Protein AF-A0A921SX03-F1 (afdb_monomer_lite)

Structure (mmCIF, N/CA/C/O backbone):
data_AF-A0A921SX03-F1
#
_entry.id   AF-A0A921SX03-F1
#
loop_
_atom_site.group_PDB
_atom_site.id
_atom_site.type_symbol
_atom_site.label_atom_id
_atom_site.label_alt_id
_atom_site.label_comp_id
_atom_site.label_asym_id
_atom_site.label_entity_id
_atom_site.label_seq_id
_atom_site.pdbx_PDB_ins_code
_atom_site.Cartn_x
_atom_site.Cartn_y
_atom_site.Cartn_z
_atom_site.occupancy
_atom_site.B_iso_or_equiv
_atom_site.auth_seq_id
_atom_site.auth_comp_id
_atom_site.auth_asym_id
_atom_site.auth_atom_id
_atom_site.pdbx_PDB_model_num
ATOM 1 N N . VAL A 1 1 ? -1.312 0.565 11.080 1.00 96.62 1 VAL A N 1
ATOM 2 C CA . VAL A 1 1 ? 0.075 0.660 10.572 1.00 96.62 1 VAL A CA 1
ATOM 3 C C . VAL A 1 1 ? 0.523 2.113 10.632 1.00 96.62 1 VAL A C 1
ATOM 5 O O . VAL A 1 1 ? 0.045 2.902 9.819 1.00 96.62 1 VAL A O 1
ATOM 8 N N . PRO A 1 2 ? 1.312 2.493 11.651 1.00 95.81 2 PRO A N 1
ATOM 9 C CA . PRO A 1 2 ? 1.743 3.871 11.888 1.00 95.81 2 PRO A CA 1
ATOM 10 C C . PRO A 1 2 ? 2.934 4.270 11.004 1.00 95.81 2 PRO A C 1
ATOM 12 O O . PRO A 1 2 ? 3.358 3.505 10.139 1.00 95.81 2 PRO A O 1
ATOM 15 N N . GLY A 1 3 ? 3.474 5.474 11.219 1.00 91.75 3 GLY A N 1
ATOM 16 C CA . GLY A 1 3 ? 4.684 5.947 10.538 1.00 91.75 3 GLY A CA 1
ATOM 17 C C . GLY A 1 3 ? 4.471 6.319 9.071 1.00 91.75 3 GLY A C 1
ATOM 18 O O . GLY A 1 3 ? 5.425 6.347 8.294 1.00 91.75 3 GLY A O 1
ATOM 19 N N . ARG A 1 4 ? 3.224 6.580 8.660 1.00 93.06 4 ARG A N 1
ATOM 20 C CA . ARG A 1 4 ? 2.924 7.117 7.330 1.00 93.06 4 ARG A CA 1
ATOM 21 C C . ARG A 1 4 ? 2.938 8.635 7.372 1.00 93.06 4 ARG A C 1
ATOM 23 O O . ARG A 1 4 ? 2.558 9.233 8.371 1.00 93.06 4 ARG A O 1
ATOM 30 N N . ASN A 1 5 ? 3.335 9.252 6.267 1.00 92.94 5 ASN A N 1
ATOM 31 C CA . ASN A 1 5 ? 3.171 10.683 6.060 1.00 92.94 5 ASN A CA 1
ATOM 32 C C . ASN A 1 5 ? 2.327 10.888 4.802 1.00 92.94 5 ASN A C 1
ATOM 34 O O . ASN A 1 5 ? 2.758 10.528 3.707 1.00 92.94 5 ASN A O 1
ATOM 38 N N . ILE A 1 6 ? 1.111 11.405 4.972 1.00 92.06 6 ILE A N 1
ATOM 39 C CA . ILE A 1 6 ? 0.153 11.627 3.886 1.00 92.06 6 ILE A CA 1
ATOM 40 C C . ILE A 1 6 ? -0.185 13.113 3.881 1.00 92.06 6 ILE A C 1
ATOM 42 O O . ILE A 1 6 ? -0.768 13.626 4.831 1.00 92.06 6 ILE A O 1
ATOM 46 N N . GLY A 1 7 ? 0.227 13.827 2.831 1.00 88.75 7 GLY A N 1
ATOM 47 C CA . GLY A 1 7 ? -0.036 15.265 2.712 1.00 88.75 7 GLY A CA 1
ATOM 48 C C . GLY A 1 7 ? 0.592 16.125 3.819 1.00 88.75 7 GLY A C 1
ATOM 49 O O . GLY A 1 7 ? 0.075 17.199 4.108 1.00 88.75 7 GLY A O 1
ATOM 50 N N . GLY A 1 8 ? 1.683 15.672 4.451 1.00 91.50 8 GLY A N 1
ATOM 51 C CA . GLY A 1 8 ? 2.319 16.359 5.581 1.00 91.50 8 GLY A CA 1
ATOM 52 C C . GLY A 1 8 ? 1.769 15.960 6.954 1.00 91.50 8 GLY A C 1
ATOM 53 O O . GLY A 1 8 ? 2.317 16.393 7.965 1.00 91.50 8 GLY A O 1
ATOM 54 N N . THR A 1 9 ? 0.731 15.125 7.003 1.00 94.56 9 THR A N 1
ATOM 55 C CA . THR A 1 9 ? 0.129 14.619 8.239 1.00 94.56 9 THR A CA 1
ATOM 56 C C . THR A 1 9 ? 0.725 13.264 8.601 1.00 94.56 9 THR A C 1
ATOM 58 O O . THR A 1 9 ? 0.781 12.359 7.762 1.00 94.56 9 THR A O 1
ATOM 61 N N . GLU A 1 10 ? 1.152 13.104 9.856 1.00 96.25 10 GLU A N 1
ATOM 62 C CA . GLU A 1 10 ? 1.492 11.788 10.391 1.00 96.25 10 GLU A CA 1
ATOM 63 C C . GLU A 1 10 ? 0.217 10.950 10.494 1.00 96.25 10 GLU A C 1
ATOM 65 O O . GLU A 1 10 ? -0.752 11.331 11.150 1.00 96.25 10 GLU A O 1
ATOM 70 N N . ALA A 1 11 ? 0.208 9.820 9.802 1.00 96.50 11 ALA A N 1
ATOM 71 C CA . ALA A 1 11 ? -0.979 9.028 9.559 1.00 96.50 11 ALA A CA 1
ATOM 72 C C . ALA A 1 11 ? -0.778 7.577 9.992 1.00 96.50 11 ALA A C 1
ATOM 74 O O . ALA A 1 11 ? 0.320 7.009 9.931 1.00 96.50 11 ALA A O 1
ATOM 75 N N . VAL A 1 12 ? -1.887 6.955 10.372 1.00 97.75 12 VAL A N 1
ATOM 76 C CA . VAL A 1 12 ? -1.970 5.526 10.651 1.00 97.75 12 VAL A CA 1
ATOM 77 C C . VAL A 1 12 ? -2.956 4.916 9.668 1.00 97.75 12 VAL A C 1
ATOM 79 O O . VAL A 1 12 ? -4.126 5.292 9.616 1.00 97.75 12 VAL A O 1
ATOM 82 N N . LEU A 1 13 ? -2.484 3.947 8.887 1.00 97.50 13 LEU A N 1
ATOM 83 C CA . LEU A 1 13 ? -3.347 3.150 8.019 1.00 97.50 13 LEU A CA 1
ATOM 84 C C . LEU A 1 13 ? -4.121 2.132 8.851 1.00 97.50 13 LEU A C 1
ATOM 86 O O . LEU A 1 13 ? -3.532 1.411 9.668 1.00 97.50 13 LEU A O 1
ATOM 90 N N . ILE A 1 14 ? -5.417 2.027 8.582 1.00 97.69 14 ILE A N 1
ATOM 91 C CA . ILE A 1 14 ? -6.300 1.027 9.173 1.00 97.69 14 ILE A CA 1
ATOM 92 C C . ILE A 1 14 ? -6.423 -0.144 8.205 1.00 97.69 14 ILE A C 1
ATOM 94 O O . ILE A 1 14 ? -6.863 0.018 7.066 1.00 97.69 14 ILE A O 1
ATOM 98 N N . VAL A 1 15 ? -6.021 -1.328 8.664 1.00 97.44 15 VAL A N 1
ATOM 99 C CA . VAL A 1 15 ? -6.008 -2.554 7.861 1.00 97.44 15 VAL A CA 1
ATOM 100 C C . VAL A 1 15 ? -6.845 -3.614 8.557 1.00 97.44 15 VAL A C 1
ATOM 102 O O . VAL A 1 15 ? -6.708 -3.824 9.760 1.00 97.44 15 VAL A O 1
ATOM 105 N N . THR A 1 16 ? -7.706 -4.286 7.803 1.00 96.94 16 THR A N 1
ATOM 106 C CA . THR A 1 16 ? -8.592 -5.341 8.307 1.00 96.94 16 THR A CA 1
ATOM 107 C C . THR A 1 16 ? -8.538 -6.563 7.403 1.00 96.94 16 THR A C 1
ATOM 109 O O . THR A 1 16 ? -8.345 -6.427 6.197 1.00 96.94 16 THR A O 1
ATOM 112 N N . ALA A 1 17 ? -8.746 -7.753 7.962 1.00 96.75 17 ALA A N 1
ATOM 113 C CA . ALA A 1 17 ? -8.917 -8.968 7.172 1.00 96.75 17 ALA A CA 1
ATOM 114 C C . ALA A 1 17 ? -10.365 -9.080 6.673 1.00 96.75 17 ALA A C 1
ATOM 116 O O . ALA A 1 17 ? -11.290 -9.148 7.481 1.00 96.75 17 ALA A O 1
ATOM 117 N N . MET A 1 18 ? -10.553 -9.146 5.358 1.00 96.81 18 MET A N 1
ATOM 118 C CA . MET A 1 18 ? -11.808 -9.559 4.732 1.00 96.81 18 MET A CA 1
ATOM 119 C C . MET A 1 18 ? -11.744 -11.058 4.433 1.00 96.81 18 MET A C 1
ATOM 121 O O . MET A 1 18 ? -10.729 -11.548 3.941 1.00 96.81 18 MET A O 1
ATOM 125 N N . MET A 1 19 ? -12.812 -11.797 4.729 1.00 97.06 19 MET A N 1
ATOM 126 C CA . MET A 1 19 ? -12.941 -13.185 4.285 1.00 97.06 19 MET A CA 1
ATOM 127 C C . MET A 1 19 ? -13.550 -13.196 2.886 1.00 97.06 19 MET A C 1
ATOM 129 O O . MET A 1 19 ? -14.606 -12.607 2.675 1.00 97.06 19 MET A O 1
ATOM 133 N N . VAL A 1 20 ? -12.885 -13.866 1.953 1.00 96.00 20 VAL A N 1
ATOM 134 C CA . VAL A 1 20 ? -13.365 -14.074 0.587 1.00 96.00 20 VAL A CA 1
ATOM 135 C C . VAL A 1 20 ? -13.607 -15.564 0.404 1.00 96.00 20 VAL A C 1
ATOM 137 O O . VAL A 1 20 ? -12.727 -16.375 0.696 1.00 96.00 20 VAL A O 1
ATOM 140 N N . GLU A 1 21 ? -14.801 -15.926 -0.049 1.00 95.00 21 GLU A N 1
ATOM 141 C CA . GLU A 1 21 ? -15.119 -17.297 -0.439 1.00 95.00 21 GLU A CA 1
ATOM 142 C C . GLU A 1 21 ? -14.772 -17.491 -1.918 1.00 95.00 21 GLU A C 1
ATOM 144 O O . GLU A 1 21 ? -15.183 -16.705 -2.771 1.00 95.00 21 GLU A O 1
ATOM 149 N N . THR A 1 22 ? -13.960 -18.502 -2.220 1.00 92.31 22 THR A N 1
ATOM 150 C CA . THR A 1 22 ? -13.614 -18.865 -3.599 1.00 92.31 22 THR A CA 1
ATOM 151 C C . THR A 1 22 ? -14.675 -19.778 -4.214 1.00 92.31 22 THR A C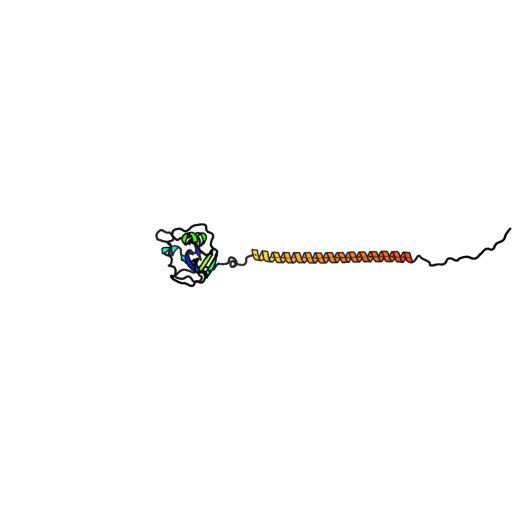 1
ATOM 153 O O . THR A 1 22 ? -15.509 -20.337 -3.508 1.00 92.31 22 THR A O 1
ATOM 156 N N . GLU A 1 23 ? -14.613 -19.993 -5.533 1.00 93.25 23 GLU A N 1
ATOM 157 C CA . GLU A 1 23 ? -15.518 -20.913 -6.249 1.00 93.25 23 GLU A CA 1
ATOM 158 C C . GLU A 1 23 ? -15.510 -22.342 -5.670 1.00 93.25 23 GLU A C 1
ATOM 160 O O . GLU A 1 23 ? -16.530 -23.028 -5.686 1.00 93.25 23 GLU A O 1
ATOM 165 N N . ASP A 1 24 ? -14.385 -22.761 -5.084 1.00 93.75 24 ASP A N 1
ATOM 166 C CA . ASP A 1 24 ? -14.216 -24.057 -4.415 1.00 93.75 24 ASP A CA 1
ATOM 167 C C . ASP A 1 24 ? -14.683 -24.050 -2.941 1.00 93.75 24 ASP A C 1
ATOM 169 O O . ASP A 1 24 ? -14.290 -24.919 -2.160 1.00 93.75 24 ASP A O 1
ATOM 173 N N . ALA A 1 25 ? -15.463 -23.046 -2.524 1.00 90.94 25 ALA A N 1
ATOM 174 C CA . ALA A 1 25 ? -15.914 -22.820 -1.146 1.00 90.94 25 ALA A CA 1
ATOM 175 C C . ALA A 1 25 ? -14.770 -22.703 -0.113 1.00 90.94 25 ALA A C 1
ATOM 177 O O . ALA A 1 25 ? -14.951 -22.957 1.082 1.00 90.94 25 ALA A O 1
ATOM 178 N N . THR A 1 26 ? -13.565 -22.320 -0.553 1.00 93.56 26 THR A N 1
ATOM 179 C CA . THR A 1 26 ? -12.439 -22.073 0.353 1.00 93.56 26 THR A CA 1
ATOM 180 C C . THR A 1 26 ? -12.492 -20.639 0.850 1.00 93.56 26 THR A C 1
ATOM 182 O O . THR A 1 26 ? -12.581 -19.699 0.066 1.00 93.56 26 THR A O 1
ATOM 185 N N . GLN A 1 27 ? -12.386 -20.461 2.162 1.00 95.00 27 GLN A N 1
ATOM 186 C CA . GLN A 1 27 ? -12.333 -19.139 2.766 1.00 95.00 27 GLN A CA 1
ATOM 187 C C . GLN A 1 27 ? -10.886 -18.645 2.842 1.00 95.00 27 GLN A C 1
ATOM 189 O O . GLN A 1 27 ? -10.071 -19.212 3.569 1.00 95.00 27 GLN A O 1
ATOM 194 N N . VAL A 1 28 ? -10.573 -17.581 2.105 1.00 97.06 28 VAL A N 1
ATOM 195 C CA . VAL A 1 28 ? -9.241 -16.970 2.030 1.00 97.06 28 VAL A CA 1
ATOM 196 C C . VAL A 1 28 ? -9.289 -15.559 2.599 1.00 97.06 28 VAL A C 1
ATOM 198 O O . VAL A 1 28 ? -10.194 -14.783 2.301 1.00 97.06 28 VAL A O 1
ATOM 201 N N . ARG A 1 29 ? -8.305 -15.202 3.427 1.00 97.50 29 ARG A N 1
ATOM 202 C CA . ARG A 1 29 ? -8.180 -13.841 3.955 1.00 97.50 29 ARG A CA 1
ATOM 203 C C . ARG A 1 29 ? -7.576 -12.911 2.918 1.00 97.50 29 ARG A C 1
ATOM 205 O O . ARG A 1 29 ? -6.492 -13.167 2.396 1.00 97.50 29 ARG A O 1
ATOM 212 N N . LEU A 1 30 ? -8.238 -11.790 2.700 1.00 97.69 30 LEU A N 1
ATOM 213 C CA . LEU A 1 30 ? -7.749 -10.664 1.930 1.00 97.69 30 LEU A CA 1
ATOM 214 C C . LEU A 1 30 ? -7.464 -9.501 2.889 1.00 97.69 30 LEU A C 1
ATOM 216 O O . LEU A 1 30 ? -8.398 -8.964 3.487 1.00 97.69 30 LEU A O 1
ATOM 220 N N . PRO A 1 31 ? -6.197 -9.105 3.084 1.00 98.19 31 PRO A N 1
ATOM 221 C CA . PRO A 1 31 ? -5.881 -7.856 3.760 1.00 98.19 31 PRO A CA 1
ATOM 222 C C . PRO A 1 31 ? -6.462 -6.662 2.991 1.00 98.19 31 PRO A C 1
ATOM 224 O O . PRO A 1 31 ? -6.259 -6.530 1.784 1.00 98.19 31 PRO A O 1
ATOM 227 N N . VAL A 1 32 ? -7.170 -5.782 3.693 1.00 97.62 32 VAL A N 1
ATOM 228 C CA . VAL A 1 32 ? -7.792 -4.582 3.124 1.00 97.62 32 VAL A CA 1
ATOM 229 C C . VAL A 1 32 ? -7.328 -3.3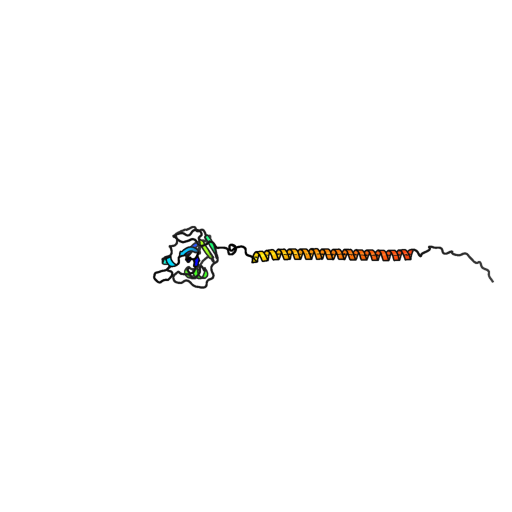61 3.907 1.00 97.62 32 VAL A C 1
ATOM 231 O O . VAL A 1 32 ? -7.654 -3.215 5.085 1.00 97.62 32 VAL A O 1
ATOM 234 N N . ALA A 1 33 ? -6.580 -2.474 3.256 1.00 97.38 33 ALA A N 1
ATOM 235 C CA . ALA A 1 33 ? -6.286 -1.139 3.753 1.00 97.38 33 ALA A CA 1
ATOM 236 C C . ALA A 1 33 ? -7.518 -0.252 3.520 1.00 97.38 33 ALA A C 1
ATOM 238 O O . ALA A 1 33 ? -7.798 0.178 2.401 1.00 97.38 33 ALA A O 1
ATOM 239 N N . ARG A 1 34 ? -8.283 -0.016 4.589 1.00 97.12 34 ARG A N 1
ATOM 240 C CA . ARG A 1 34 ? -9.590 0.653 4.530 1.00 97.12 34 ARG A CA 1
ATOM 241 C C . ARG A 1 34 ? -9.513 2.167 4.376 1.00 97.12 34 ARG A C 1
ATOM 243 O O . ARG A 1 34 ? -10.505 2.776 4.003 1.00 97.12 34 ARG A O 1
ATOM 250 N N . GLY A 1 35 ? -8.383 2.758 4.743 1.00 96.75 35 GLY A N 1
ATOM 251 C CA . GLY A 1 35 ? -8.187 4.199 4.830 1.00 96.75 35 GLY A CA 1
ATOM 252 C C . GLY A 1 35 ? -7.150 4.541 5.890 1.00 96.75 35 GLY A C 1
ATOM 253 O O . GLY A 1 35 ? -6.473 3.655 6.427 1.00 96.75 35 GLY A O 1
ATOM 254 N N . TRP A 1 36 ? -7.033 5.824 6.202 1.00 97.44 36 TRP A N 1
ATOM 255 C CA . TRP A 1 36 ? -6.142 6.317 7.248 1.00 97.44 36 TRP A CA 1
ATOM 256 C C . TRP A 1 36 ? -6.835 7.338 8.151 1.00 97.44 36 TRP A C 1
ATOM 258 O O . TRP A 1 36 ? -7.872 7.898 7.794 1.00 97.44 36 TRP A O 1
ATOM 268 N N . LEU A 1 37 ? -6.244 7.562 9.322 1.00 97.81 37 LEU A N 1
ATOM 269 C CA . LEU A 1 37 ? -6.554 8.673 10.223 1.00 97.81 37 LEU A CA 1
ATOM 270 C C . LEU A 1 37 ? -5.248 9.334 10.686 1.00 97.81 37 LEU A C 1
ATOM 272 O O . LEU A 1 37 ? -4.202 8.665 10.683 1.00 97.81 37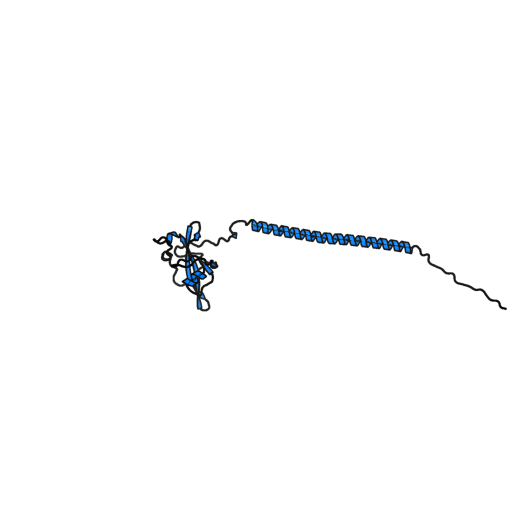 LEU A O 1
ATOM 276 N N . PRO A 1 38 ? -5.277 10.622 11.067 1.00 97.38 38 PRO A N 1
ATOM 277 C CA . PRO A 1 38 ? -4.169 11.258 11.768 1.00 97.38 38 PRO A CA 1
ATOM 278 C C . PRO A 1 38 ? -3.739 10.431 12.985 1.00 97.38 38 PRO A C 1
ATOM 280 O O . PRO A 1 38 ? -4.576 9.904 13.718 1.00 97.38 38 PRO A O 1
ATOM 283 N N . ALA A 1 39 ? -2.431 10.306 13.214 1.00 97.19 39 ALA A N 1
ATOM 284 C CA . ALA A 1 39 ? -1.898 9.496 14.310 1.00 97.19 39 ALA A CA 1
ATOM 285 C C . ALA A 1 39 ? -2.396 9.969 15.683 1.00 97.19 39 ALA A C 1
ATOM 287 O O . ALA A 1 39 ? -2.684 9.147 16.550 1.00 97.19 39 ALA A O 1
ATOM 288 N N . GLU A 1 40 ? -2.578 11.278 15.848 1.00 96.81 40 GLU A N 1
ATOM 289 C CA . GLU A 1 40 ? -3.146 11.908 17.044 1.00 96.81 40 GLU A CA 1
ATOM 290 C C . GLU A 1 40 ? -4.561 11.416 17.390 1.00 96.81 40 GLU A C 1
ATOM 292 O O . GLU A 1 40 ? -4.877 11.295 18.570 1.00 96.81 40 GLU A O 1
ATOM 297 N N . GLU A 1 41 ? -5.386 11.050 16.402 1.00 96.69 41 GLU A N 1
ATOM 298 C CA . GLU A 1 41 ? -6.737 10.511 16.639 1.00 96.69 41 GLU A CA 1
ATOM 299 C C . GLU A 1 41 ? -6.720 9.063 17.147 1.00 96.69 41 GLU A C 1
ATOM 301 O O . GLU A 1 41 ? -7.689 8.590 17.736 1.00 96.69 41 GLU A O 1
ATOM 306 N N . LEU A 1 42 ? -5.613 8.355 16.920 1.00 96.69 42 LEU A N 1
ATOM 307 C CA . LEU A 1 42 ? -5.423 6.955 17.292 1.00 96.69 42 LEU A CA 1
ATOM 308 C C . LEU A 1 42 ? -4.389 6.786 18.403 1.00 96.69 42 LEU A C 1
ATOM 310 O O . LEU A 1 42 ? -4.013 5.660 18.713 1.00 96.69 42 LEU A O 1
ATOM 314 N N . THR A 1 43 ? -3.910 7.879 18.992 1.00 96.50 43 THR A N 1
ATOM 315 C CA . THR A 1 43 ? -2.948 7.838 20.092 1.00 96.50 43 THR A CA 1
ATOM 316 C C . THR A 1 43 ? -3.699 7.843 21.419 1.00 96.50 43 THR A C 1
ATOM 318 O O . THR A 1 43 ? -4.433 8.781 21.731 1.00 96.50 43 THR A O 1
ATOM 321 N N . GLY A 1 44 ? -3.519 6.783 22.204 1.00 93.69 44 GLY A N 1
ATOM 322 C CA . GLY A 1 44 ? -4.090 6.644 23.535 1.00 93.69 44 GLY A CA 1
ATOM 323 C C . GLY A 1 44 ? -3.453 7.586 24.560 1.00 93.69 44 GLY A C 1
ATOM 324 O O . GLY A 1 44 ? -2.472 8.287 24.304 1.00 93.69 44 GLY A O 1
ATOM 325 N N . ALA A 1 45 ? -4.000 7.581 25.777 1.00 91.81 45 ALA A N 1
ATOM 326 C CA . ALA A 1 45 ? -3.503 8.414 26.877 1.00 91.81 45 ALA A CA 1
ATOM 327 C C . ALA A 1 45 ? -2.061 8.076 27.315 1.00 91.81 45 ALA A C 1
ATOM 329 O O . ALA A 1 45 ? -1.419 8.879 27.991 1.00 91.81 45 ALA A O 1
ATOM 330 N N . ASP A 1 46 ? -1.559 6.898 26.948 1.00 92.88 46 ASP A N 1
ATOM 331 C CA . ASP A 1 46 ? -0.191 6.434 27.181 1.00 92.88 46 ASP A CA 1
ATOM 332 C C . ASP A 1 46 ? 0.811 6.922 26.116 1.00 92.88 46 ASP A C 1
ATOM 334 O O . ASP A 1 46 ? 2.008 6.669 26.242 1.00 92.88 46 ASP A O 1
ATOM 338 N N . GLY A 1 47 ? 0.343 7.650 25.096 1.00 93.75 47 GLY A N 1
ATOM 339 C CA . GLY A 1 47 ? 1.171 8.157 24.004 1.00 93.75 47 GLY A CA 1
ATOM 340 C C . GLY A 1 47 ? 1.492 7.109 22.937 1.00 93.75 47 GLY A C 1
ATOM 341 O O . GLY A 1 47 ? 2.335 7.362 22.074 1.00 93.75 47 GLY A O 1
ATOM 342 N N . HIS A 1 48 ? 0.844 5.944 22.977 1.00 94.69 48 HIS A N 1
ATOM 343 C CA . HIS A 1 48 ? 1.001 4.893 21.981 1.00 94.69 48 HIS A CA 1
ATOM 344 C C . HIS A 1 48 ? -0.235 4.775 21.094 1.00 94.69 48 HIS A C 1
ATOM 346 O O . HIS A 1 48 ? -1.329 5.199 21.458 1.00 94.69 48 HIS A O 1
ATOM 352 N N . ILE A 1 49 ? -0.061 4.195 19.905 1.00 97.00 49 ILE A N 1
ATOM 353 C CA . ILE A 1 49 ? -1.193 3.907 19.026 1.00 97.00 49 ILE A CA 1
ATOM 354 C C . ILE A 1 49 ? -2.085 2.861 19.691 1.00 97.00 49 ILE A C 1
ATOM 356 O O . ILE A 1 49 ? -1.625 1.757 19.978 1.00 97.00 49 ILE A O 1
ATOM 360 N N . ASP A 1 50 ? -3.354 3.207 19.877 1.00 96.19 50 ASP A N 1
ATOM 361 C CA . ASP A 1 50 ? -4.406 2.347 20.399 1.00 96.19 50 ASP A CA 1
ATOM 362 C C . ASP A 1 50 ? -5.345 1.933 19.251 1.00 96.19 50 ASP A C 1
ATOM 364 O O . ASP A 1 50 ? -6.176 2.727 18.794 1.00 96.19 50 ASP A O 1
ATOM 368 N N . PRO A 1 51 ? -5.253 0.682 18.760 1.00 93.31 51 PRO A N 1
ATOM 369 C CA . PRO A 1 51 ? -6.115 0.191 17.687 1.00 93.31 51 PRO A CA 1
ATOM 370 C C . PRO A 1 51 ? -7.607 0.204 18.021 1.00 93.31 51 PRO A C 1
ATOM 372 O O . PRO A 1 51 ? -8.418 0.160 17.098 1.00 93.31 51 PRO A O 1
ATOM 375 N N . SER A 1 52 ? -7.991 0.253 19.302 1.00 94.50 52 SER A N 1
ATOM 376 C CA . SER A 1 52 ? -9.402 0.283 19.704 1.00 94.50 52 SER A CA 1
ATOM 377 C C . SER A 1 52 ? -10.096 1.607 19.366 1.00 94.50 52 SER A C 1
ATOM 379 O O . SER A 1 52 ? -11.323 1.644 19.274 1.00 94.50 52 SER A O 1
ATOM 381 N N . LEU A 1 53 ? -9.321 2.667 19.112 1.00 95.56 53 LEU A N 1
ATOM 382 C CA . LEU A 1 53 ? -9.814 3.962 18.640 1.00 95.56 53 LEU A CA 1
ATOM 383 C C . LEU A 1 53 ? -10.149 3.956 17.139 1.00 95.56 53 LEU A C 1
ATOM 385 O O . LEU A 1 53 ? -10.817 4.866 16.649 1.00 95.56 53 LEU A O 1
ATOM 389 N N . ALA A 1 54 ? -9.712 2.937 16.391 1.00 95.25 54 ALA A N 1
ATOM 390 C CA . ALA A 1 54 ? -9.999 2.843 14.967 1.00 95.25 54 ALA A CA 1
ATOM 391 C C . ALA A 1 54 ? -11.483 2.514 14.706 1.00 95.25 54 ALA A C 1
ATOM 393 O O . ALA A 1 54 ? -12.052 1.643 15.372 1.00 95.25 54 ALA A O 1
ATOM 394 N N . PRO A 1 55 ? -12.118 3.127 13.685 1.00 95.12 55 PRO A N 1
ATOM 395 C CA . PRO A 1 55 ? -13.476 2.782 13.287 1.00 95.12 55 PRO A CA 1
ATOM 396 C C . PRO A 1 55 ? -13.630 1.288 12.986 1.00 95.12 55 PRO A C 1
ATOM 398 O O . PRO A 1 55 ? -12.923 0.729 12.137 1.00 95.12 55 PRO A O 1
ATOM 401 N N . ALA A 1 56 ? -14.607 0.651 13.634 1.00 94.00 56 ALA A N 1
ATOM 402 C CA . ALA A 1 56 ? -14.887 -0.767 13.445 1.00 94.00 56 ALA A CA 1
ATOM 403 C C . ALA A 1 56 ? -15.126 -1.110 11.957 1.00 94.00 56 ALA A C 1
ATOM 405 O O . ALA A 1 56 ? -15.658 -0.283 11.201 1.00 94.00 56 ALA A O 1
ATOM 406 N N . PRO A 1 57 ? -14.715 -2.307 11.499 1.00 93.19 57 PRO A N 1
ATOM 407 C CA . PRO A 1 57 ? -15.066 -2.776 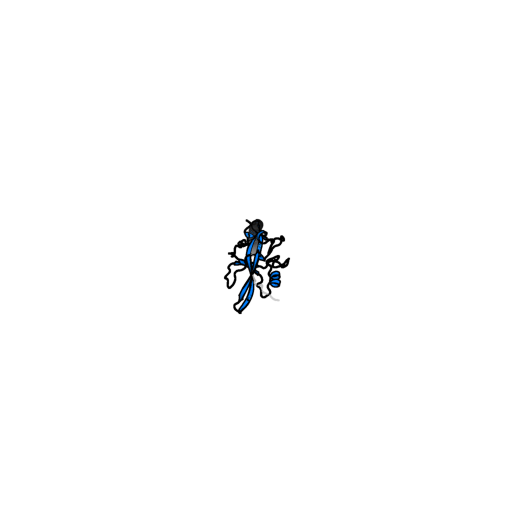10.166 1.00 93.19 57 PRO A CA 1
ATOM 408 C C . PRO A 1 57 ? -16.581 -2.953 10.019 1.00 93.19 57 PRO A C 1
ATOM 410 O O . PRO A 1 57 ? -17.252 -3.310 10.994 1.00 93.19 57 PRO A O 1
ATOM 413 N N . PRO A 1 58 ? -17.125 -2.734 8.807 1.00 91.50 58 PRO A N 1
ATOM 414 C CA . PRO A 1 58 ? -18.468 -3.182 8.470 1.00 91.50 58 PRO A CA 1
ATOM 415 C C . PRO A 1 58 ? -18.655 -4.665 8.811 1.00 91.50 58 PRO A C 1
ATOM 417 O O . PRO A 1 58 ? -17.717 -5.457 8.713 1.00 91.50 58 PRO A O 1
ATOM 420 N N . GLN A 1 59 ? -19.868 -5.032 9.215 1.00 91.31 59 GLN A N 1
ATOM 421 C CA . GLN A 1 59 ? -20.224 -6.416 9.523 1.00 91.31 59 GLN A CA 1
ATOM 422 C C . GLN A 1 59 ? -21.040 -7.023 8.384 1.00 91.31 59 GLN A C 1
ATOM 424 O O . GLN A 1 59 ? -21.799 -6.319 7.721 1.00 91.31 59 GLN A O 1
ATOM 429 N N . GLY A 1 60 ? -20.940 -8.341 8.226 1.00 93.25 60 GLY A N 1
ATOM 430 C CA . GLY A 1 60 ? -21.681 -9.088 7.215 1.00 93.25 60 GLY A CA 1
ATOM 431 C C . GLY A 1 60 ? -21.003 -9.088 5.848 1.00 93.25 60 GLY A C 1
ATOM 432 O O . GLY A 1 60 ? -19.794 -8.884 5.735 1.00 93.25 60 GLY A O 1
ATOM 433 N N . GLU A 1 61 ? -21.798 -9.375 4.823 1.00 93.88 61 GLU A N 1
ATOM 434 C CA . GLU A 1 61 ? -21.350 -9.407 3.436 1.00 93.88 61 GLU A CA 1
ATOM 435 C C . GLU A 1 61 ? -21.230 -7.983 2.893 1.00 93.88 61 GLU A C 1
ATOM 437 O O . GLU A 1 61 ? -22.151 -7.172 3.024 1.00 93.88 61 GLU A O 1
ATOM 442 N N . VAL A 1 62 ? -20.072 -7.675 2.314 1.00 94.19 62 VAL A N 1
ATOM 443 C CA . VAL A 1 62 ? -19.771 -6.362 1.748 1.00 94.19 62 VAL A CA 1
ATOM 444 C C . VAL A 1 62 ? -19.096 -6.515 0.399 1.00 94.19 62 VAL A C 1
ATOM 446 O O . VAL A 1 62 ? -18.237 -7.376 0.211 1.00 94.19 62 VAL A O 1
ATOM 449 N N . GLU A 1 63 ? -19.461 -5.634 -0.521 1.00 94.19 63 GLU A N 1
ATOM 450 C CA . GLU A 1 63 ? -18.753 -5.441 -1.778 1.00 94.19 63 GLU A CA 1
ATOM 451 C C . GLU A 1 63 ? -17.744 -4.306 -1.595 1.00 94.19 63 GLU A C 1
ATOM 453 O O . GLU A 1 63 ? -18.068 -3.258 -1.030 1.00 94.19 63 GLU A O 1
ATOM 458 N N . ILE A 1 64 ? -16.506 -4.522 -2.040 1.00 94.62 64 ILE A N 1
ATOM 459 C CA . ILE A 1 64 ? -15.448 -3.515 -1.979 1.00 94.62 64 ILE A CA 1
ATOM 460 C C . ILE A 1 64 ? -14.899 -3.247 -3.373 1.00 94.62 64 ILE A C 1
ATOM 462 O O . ILE A 1 64 ? -14.738 -4.161 -4.177 1.00 94.62 64 ILE A O 1
ATOM 466 N N . THR A 1 65 ? -14.566 -1.988 -3.634 1.00 95.12 65 THR A N 1
ATOM 467 C CA . THR A 1 65 ? -13.799 -1.577 -4.811 1.00 95.12 65 THR A CA 1
ATOM 468 C C . THR A 1 65 ? -12.517 -0.909 -4.341 1.00 95.12 65 THR A C 1
ATOM 470 O O . THR A 1 65 ? -12.504 -0.132 -3.380 1.00 95.12 65 THR A O 1
ATOM 473 N N . GLY A 1 66 ? -11.412 -1.270 -4.976 1.00 94.62 66 GLY A N 1
ATOM 474 C CA . GLY A 1 66 ? -10.101 -0.833 -4.550 1.00 94.62 66 GLY A CA 1
ATOM 475 C C . GLY A 1 66 ? -9.006 -1.284 -5.496 1.00 94.62 66 GLY A C 1
ATOM 476 O O . GLY A 1 66 ? -9.212 -2.099 -6.397 1.00 94.62 66 GLY A O 1
ATOM 477 N N . ARG A 1 67 ? -7.806 -0.777 -5.246 1.00 94.56 67 ARG A N 1
ATOM 478 C CA . ARG A 1 67 ? -6.603 -1.156 -5.980 1.00 94.56 67 ARG A CA 1
ATOM 479 C C . ARG A 1 67 ? -5.929 -2.335 -5.308 1.00 94.56 67 ARG A C 1
ATOM 481 O O . ARG A 1 67 ? -5.709 -2.313 -4.096 1.00 94.56 67 ARG A O 1
ATOM 488 N N . LEU A 1 68 ? -5.554 -3.329 -6.105 1.00 95.12 68 LEU A N 1
ATOM 489 C CA . LEU A 1 68 ? -4.698 -4.415 -5.650 1.00 95.12 68 LEU A CA 1
ATOM 490 C C . LEU A 1 68 ? -3.249 -3.926 -5.565 1.00 95.12 68 LEU A C 1
ATOM 492 O O . LEU A 1 68 ? -2.666 -3.506 -6.562 1.00 95.12 68 LEU A O 1
ATOM 496 N N . GLU A 1 69 ? -2.678 -4.027 -4.374 1.00 94.81 69 GLU A N 1
ATOM 497 C CA . GLU A 1 69 ? -1.310 -3.647 -4.052 1.00 94.81 69 GLU A CA 1
ATOM 498 C C . GLU A 1 69 ? -0.473 -4.884 -3.715 1.00 94.81 69 GLU A C 1
ATOM 500 O O . GLU A 1 69 ? -0.954 -5.881 -3.158 1.00 94.81 69 GLU A O 1
ATOM 505 N N . ALA A 1 70 ? 0.816 -4.812 -4.042 1.00 95.94 70 ALA A N 1
ATOM 506 C CA . ALA A 1 70 ? 1.774 -5.818 -3.611 1.00 95.94 70 ALA A CA 1
ATOM 507 C C . ALA A 1 70 ? 1.976 -5.745 -2.091 1.00 95.94 70 ALA A C 1
ATOM 509 O O . ALA A 1 70 ? 1.909 -4.671 -1.498 1.00 95.94 70 ALA A O 1
ATOM 510 N N . SER A 1 71 ? 2.277 -6.883 -1.460 1.00 96.81 71 SER A N 1
ATOM 511 C CA . SER A 1 71 ? 2.711 -6.892 -0.061 1.00 96.81 71 SER A CA 1
ATOM 512 C C . SER A 1 71 ? 3.925 -5.989 0.133 1.00 96.81 71 SER A C 1
ATOM 514 O O . SER A 1 71 ? 4.899 -6.088 -0.615 1.00 96.81 71 SER A O 1
ATOM 516 N N . GLU A 1 72 ? 3.909 -5.183 1.192 1.00 95.75 72 GLU A N 1
ATOM 517 C CA . GLU A 1 72 ? 5.107 -4.467 1.623 1.00 95.75 72 GLU A CA 1
ATOM 518 C C . GLU A 1 72 ? 6.176 -5.451 2.124 1.00 95.75 72 GLU A C 1
ATOM 520 O O . GLU A 1 72 ? 5.883 -6.602 2.483 1.00 95.75 72 GLU A O 1
ATOM 525 N N . ALA A 1 73 ? 7.429 -4.991 2.147 1.00 95.56 73 ALA A N 1
ATOM 526 C CA . ALA A 1 73 ? 8.520 -5.732 2.760 1.00 95.56 73 ALA A CA 1
ATOM 527 C C . ALA A 1 73 ? 8.313 -5.791 4.279 1.00 95.56 73 ALA A C 1
ATOM 529 O O . ALA A 1 73 ? 8.061 -4.775 4.919 1.00 95.56 73 ALA A O 1
ATOM 530 N N . ALA A 1 74 ? 8.437 -6.986 4.851 1.00 94.69 74 ALA A N 1
ATOM 531 C CA . ALA A 1 74 ? 8.392 -7.164 6.294 1.00 94.69 74 ALA A CA 1
ATOM 532 C C . ALA A 1 74 ? 9.758 -6.808 6.895 1.00 94.69 74 ALA A C 1
ATOM 534 O O . ALA A 1 74 ? 10.741 -7.512 6.647 1.00 94.69 74 ALA A O 1
ATOM 535 N N . SER A 1 75 ? 9.814 -5.739 7.688 1.00 92.31 75 SER A N 1
ATOM 536 C CA . SER A 1 75 ? 11.013 -5.359 8.451 1.00 92.31 75 SER A CA 1
ATOM 537 C C . SER A 1 75 ? 10.781 -5.318 9.955 1.00 92.31 75 SER A C 1
ATOM 539 O O . SER A 1 75 ? 11.730 -5.514 10.715 1.00 92.31 75 SER A O 1
ATOM 541 N N . GLY A 1 76 ? 9.542 -5.083 10.385 1.00 92.69 76 GLY A N 1
ATOM 542 C CA . GLY A 1 76 ? 9.167 -5.052 11.790 1.00 92.69 76 GLY A CA 1
ATOM 543 C C . GLY A 1 76 ? 8.355 -6.268 12.224 1.00 92.69 76 GLY A C 1
ATOM 544 O O . GLY A 1 76 ? 8.653 -7.413 11.885 1.00 92.69 76 GLY A O 1
ATOM 545 N N . GLY A 1 77 ? 7.327 -6.003 13.025 1.00 94.56 77 GLY A N 1
ATOM 546 C CA . GLY A 1 77 ? 6.456 -7.026 13.587 1.00 94.56 77 GLY A CA 1
ATOM 547 C C . GLY A 1 77 ? 5.035 -6.520 13.788 1.00 94.56 77 GLY A C 1
ATOM 548 O O . GLY A 1 77 ? 4.675 -5.420 13.363 1.00 94.56 77 GLY A O 1
ATOM 549 N N . VAL A 1 78 ? 4.231 -7.340 14.459 1.00 95.94 78 VAL A N 1
ATOM 550 C CA . VAL A 1 78 ? 2.897 -6.973 14.936 1.00 95.94 78 VAL A CA 1
ATOM 551 C C . VAL A 1 78 ? 2.912 -7.047 16.457 1.00 95.94 78 VAL A C 1
ATOM 553 O O . VAL A 1 78 ? 3.348 -8.047 17.022 1.00 95.94 78 VAL A O 1
ATOM 556 N N . SER A 1 79 ? 2.473 -5.983 17.126 1.00 94.44 79 SER A N 1
ATOM 557 C CA . SER A 1 79 ? 2.348 -5.934 18.584 1.00 94.44 79 SER A CA 1
ATOM 558 C C . SER A 1 79 ? 1.027 -5.283 18.958 1.00 94.44 79 SER A C 1
ATOM 560 O O . SER A 1 79 ? 0.746 -4.169 18.520 1.00 94.44 79 SER A O 1
ATOM 562 N N . GLY A 1 80 ? 0.199 -5.982 19.738 1.00 91.50 80 GLY A N 1
ATOM 563 C CA . GLY A 1 80 ? -1.073 -5.447 20.231 1.00 91.50 80 GLY A CA 1
ATOM 564 C C . GLY A 1 80 ? -2.017 -4.952 19.129 1.00 91.50 80 GLY A C 1
ATOM 565 O O . GLY A 1 80 ? -2.687 -3.951 19.328 1.00 91.50 80 GLY A O 1
ATOM 566 N N . GLY A 1 81 ? -2.033 -5.595 17.954 1.00 94.25 81 GLY A N 1
ATOM 567 C CA . GLY A 1 81 ? -2.832 -5.159 16.798 1.00 94.25 81 GLY A CA 1
ATOM 568 C C . GLY A 1 81 ? -2.215 -4.023 15.967 1.00 94.25 81 GLY A C 1
ATOM 569 O O . GLY A 1 81 ? -2.801 -3.600 14.971 1.00 94.25 81 GLY A O 1
ATOM 570 N N . VAL A 1 82 ? -1.019 -3.546 16.323 1.00 96.75 82 VAL A N 1
ATOM 571 C CA . VAL A 1 82 ? -0.257 -2.552 15.559 1.00 96.75 82 VAL A CA 1
ATOM 572 C C . VAL A 1 82 ? 0.839 -3.257 14.761 1.00 96.75 82 VAL A C 1
ATOM 574 O O . VAL A 1 82 ? 1.820 -3.741 15.323 1.00 96.75 82 VAL A O 1
ATOM 577 N N . ALA A 1 83 ? 0.678 -3.310 13.439 1.00 97.19 83 ALA A N 1
ATOM 578 C CA . ALA A 1 83 ? 1.699 -3.804 12.514 1.00 97.19 83 ALA A CA 1
ATOM 579 C C . ALA A 1 83 ? 2.606 -2.667 12.010 1.00 97.19 83 ALA A C 1
ATOM 581 O O . ALA A 1 83 ? 2.118 -1.559 11.765 1.00 97.19 83 ALA A O 1
ATOM 582 N N . SER A 1 84 ? 3.901 -2.951 11.832 1.00 96.00 84 SER A N 1
ATOM 583 C CA . SER A 1 84 ? 4.896 -2.005 11.294 1.00 96.00 84 SER A CA 1
ATOM 584 C C . SER A 1 84 ? 4.688 -1.682 9.810 1.00 96.00 84 SER A C 1
ATOM 586 O O . SER A 1 84 ? 4.851 -0.537 9.399 1.00 96.00 84 SER A O 1
ATOM 588 N N . GLU A 1 85 ? 4.280 -2.673 9.018 1.00 96.50 85 GLU A N 1
ATOM 589 C CA . GLU A 1 85 ? 4.064 -2.568 7.572 1.00 96.50 85 GLU A CA 1
ATOM 590 C C . GLU A 1 85 ? 2.769 -3.287 7.162 1.00 96.50 85 GLU A C 1
ATOM 592 O O . GLU A 1 85 ? 2.287 -4.178 7.870 1.00 96.50 85 GLU A O 1
ATOM 597 N N . VAL A 1 86 ? 2.217 -2.957 5.987 1.00 96.94 86 VAL A N 1
ATOM 598 C CA . VAL A 1 86 ? 1.125 -3.731 5.360 1.00 96.94 86 VAL A CA 1
ATOM 599 C C . VAL A 1 86 ? 1.727 -4.942 4.635 1.00 96.94 86 VAL A C 1
ATOM 601 O O . VAL A 1 86 ? 1.644 -5.101 3.417 1.00 96.94 86 VAL A O 1
ATOM 604 N N . ALA A 1 87 ? 2.413 -5.785 5.403 1.00 97.44 87 ALA A N 1
ATOM 605 C CA . ALA A 1 87 ? 3.160 -6.925 4.899 1.00 97.44 87 ALA A CA 1
ATOM 606 C C . ALA A 1 87 ? 2.406 -8.224 5.197 1.00 97.44 87 ALA A C 1
ATOM 608 O O . ALA A 1 87 ? 2.224 -8.608 6.353 1.00 97.44 87 ALA A O 1
ATOM 609 N N . THR A 1 88 ? 1.999 -8.947 4.155 1.00 97.25 88 THR A N 1
ATOM 610 C CA . THR A 1 88 ? 1.282 -10.224 4.299 1.00 97.25 88 THR A CA 1
ATOM 611 C C . THR A 1 88 ? 2.034 -11.276 5.130 1.00 97.25 88 THR A C 1
ATOM 613 O O . THR A 1 88 ? 1.369 -11.954 5.914 1.00 97.25 88 THR A O 1
ATOM 616 N N . PRO A 1 89 ? 3.387 -11.372 5.117 1.00 96.38 89 PRO A N 1
ATOM 617 C CA . PRO A 1 89 ? 4.109 -12.275 6.017 1.00 96.38 89 PRO A CA 1
ATOM 618 C C . PRO A 1 89 ? 4.001 -11.896 7.499 1.00 96.38 89 PRO A C 1
ATOM 620 O O . PRO A 1 89 ? 4.154 -12.764 8.352 1.00 96.38 89 PRO A O 1
ATOM 623 N N . LEU A 1 90 ? 3.744 -10.623 7.824 1.00 97.00 90 LEU A N 1
ATOM 624 C CA . LEU A 1 90 ? 3.465 -10.199 9.198 1.00 97.00 90 LEU A CA 1
ATOM 625 C C . LEU A 1 90 ? 2.015 -10.513 9.568 1.00 97.00 90 LEU A C 1
ATOM 627 O O . LEU A 1 90 ? 1.752 -11.128 10.598 1.00 97.00 90 LEU A O 1
ATOM 631 N N . LEU A 1 91 ? 1.081 -10.137 8.693 1.00 97.25 91 LEU A N 1
ATOM 632 C CA . LEU A 1 91 ? -0.357 -10.256 8.935 1.00 97.25 91 LEU A CA 1
ATOM 633 C C . LEU A 1 91 ? -0.835 -11.711 8.994 1.00 97.25 91 LEU A C 1
ATOM 635 O O . LEU A 1 91 ? -1.755 -12.021 9.746 1.00 97.25 91 LEU A O 1
ATOM 639 N N . VAL A 1 92 ? -0.204 -12.628 8.255 1.00 96.50 92 VAL A N 1
ATOM 640 C CA . VAL A 1 92 ? -0.542 -14.059 8.306 1.00 96.50 92 VAL A CA 1
ATOM 641 C C . VAL A 1 92 ? -0.244 -14.687 9.668 1.00 96.50 92 VAL A C 1
ATOM 643 O O . VAL A 1 92 ? -0.936 -15.622 10.057 1.00 96.50 92 VAL A O 1
ATOM 646 N N . ASN A 1 93 ? 0.729 -14.165 10.421 1.00 93.75 93 ASN A N 1
ATOM 647 C CA . ASN A 1 93 ? 1.013 -14.653 11.773 1.00 93.75 93 ASN A CA 1
ATOM 648 C C . ASN A 1 93 ? -0.054 -14.205 12.782 1.00 93.75 93 ASN A C 1
ATOM 650 O O . ASN A 1 93 ? -0.293 -14.909 13.757 1.00 93.75 93 ASN A O 1
ATOM 654 N N . GLU A 1 94 ? -0.701 -13.065 12.530 1.00 94.88 94 GLU A N 1
ATOM 655 C CA . GLU A 1 94 ? -1.764 -12.524 13.383 1.00 94.88 94 GLU A CA 1
ATOM 656 C C . GLU A 1 94 ? -3.132 -13.126 13.033 1.00 94.88 94 GLU A C 1
ATOM 658 O O . GLU A 1 94 ? -3.902 -13.520 13.905 1.00 94.88 94 GLU A O 1
ATOM 663 N N . TRP A 1 95 ? -3.454 -13.208 11.740 1.00 96.19 95 TRP A N 1
ATOM 664 C CA . TRP A 1 95 ? -4.790 -13.594 11.278 1.00 96.19 95 TRP A CA 1
ATOM 665 C C . TRP A 1 95 ? -4.886 -15.049 10.811 1.00 96.19 95 TRP A C 1
ATOM 667 O O . TRP A 1 95 ? -5.982 -15.605 10.771 1.00 96.19 95 TRP A O 1
ATOM 677 N N . GLY A 1 96 ? -3.766 -15.690 10.476 1.00 95.88 96 GLY A N 1
ATOM 678 C CA . GLY A 1 96 ? -3.708 -17.063 9.976 1.00 95.88 96 GLY A CA 1
ATOM 679 C C . GLY A 1 96 ? -3.875 -17.196 8.458 1.00 95.88 96 GLY 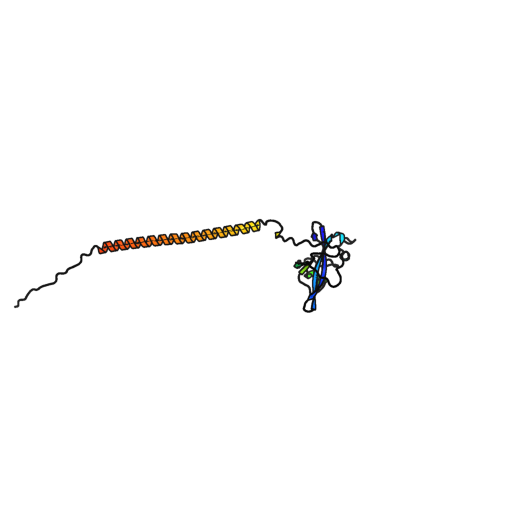A C 1
ATOM 680 O O . GLY A 1 96 ? -4.220 -16.251 7.747 1.00 95.88 96 GLY A O 1
ATOM 681 N N . SER A 1 97 ? -3.639 -18.413 7.967 1.00 95.06 97 SER A N 1
ATOM 682 C CA . SER A 1 97 ? -3.780 -18.824 6.565 1.00 95.06 97 SER A CA 1
ATOM 683 C C . SER A 1 97 ? -5.130 -19.532 6.309 1.00 95.06 97 SER A C 1
ATOM 685 O O . SER A 1 97 ? -5.776 -19.956 7.272 1.00 95.06 97 SER A O 1
ATOM 687 N N . PRO A 1 98 ? -5.576 -19.680 5.042 1.00 96.00 98 PRO A N 1
ATOM 688 C CA . PRO A 1 98 ? -4.980 -19.156 3.805 1.00 96.00 98 PRO A CA 1
ATOM 689 C C . PRO A 1 98 ? -5.188 -17.639 3.638 1.00 96.00 98 PRO A C 1
ATOM 691 O O . PRO A 1 98 ? -6.193 -17.085 4.081 1.00 96.00 98 PRO A O 1
ATOM 694 N N . MET A 1 99 ? -4.225 -16.964 3.001 1.00 97.06 99 MET A N 1
ATOM 695 C CA . MET A 1 99 ? -4.219 -15.509 2.796 1.00 97.06 99 MET A CA 1
ATOM 696 C C . MET A 1 99 ? -3.676 -15.162 1.405 1.00 97.06 99 MET A C 1
ATOM 698 O O . MET A 1 99 ? -2.752 -15.819 0.923 1.00 97.06 99 MET A O 1
ATOM 702 N N . TYR A 1 100 ? -4.226 -14.126 0.772 1.00 96.81 100 TYR A N 1
ATOM 703 C CA . TYR A 1 100 ? -3.662 -13.559 -0.455 1.00 96.81 100 TYR A CA 1
ATOM 704 C C . TYR A 1 100 ? -2.270 -12.954 -0.204 1.00 96.81 100 TYR A C 1
ATOM 706 O O . TYR A 1 100 ? -1.991 -12.435 0.871 1.00 96.81 100 TYR A O 1
ATOM 714 N N . SER A 1 101 ? -1.392 -12.973 -1.210 1.00 95.62 101 SER A N 1
ATOM 715 C CA . SER A 1 101 ? -0.011 -12.463 -1.111 1.00 95.62 101 SER A CA 1
ATOM 716 C C . SER A 1 101 ? 0.118 -10.938 -1.247 1.00 95.62 101 SER A C 1
ATOM 718 O O . SER A 1 101 ? 1.222 -10.420 -1.406 1.00 95.62 101 SER A O 1
ATOM 720 N N . GLY A 1 102 ? -0.999 -10.217 -1.251 1.00 96.50 102 GLY A N 1
ATOM 721 C CA . GLY A 1 102 ? -1.079 -8.768 -1.403 1.00 96.50 102 GLY A CA 1
ATOM 722 C C . GLY A 1 102 ? -2.238 -8.212 -0.589 1.00 96.50 102 GLY A C 1
ATOM 723 O O . GLY A 1 102 ? -2.846 -8.931 0.206 1.00 96.50 102 GLY A O 1
ATOM 724 N N . PHE A 1 103 ? -2.548 -6.937 -0.785 1.00 97.31 103 PHE A N 1
ATOM 725 C CA . PHE A 1 103 ? -3.653 -6.283 -0.091 1.00 97.31 103 PHE A CA 1
ATOM 726 C C . PHE A 1 103 ? -4.440 -5.384 -1.036 1.00 97.31 103 PHE A C 1
ATOM 728 O O . PHE A 1 103 ? -3.934 -4.970 -2.073 1.00 97.31 103 PHE A O 1
ATOM 735 N N . VAL A 1 104 ? -5.684 -5.075 -0.684 1.00 97.19 104 VAL A N 1
ATOM 736 C CA . VAL A 1 104 ? -6.498 -4.104 -1.425 1.00 97.19 104 VAL A CA 1
ATOM 737 C C . VAL A 1 104 ? -6.515 -2.780 -0.676 1.00 97.19 104 VAL A C 1
ATOM 739 O O . VAL A 1 104 ? -6.804 -2.754 0.517 1.00 97.19 104 VAL A O 1
ATOM 742 N N . SER A 1 105 ? -6.224 -1.679 -1.363 1.00 96.00 105 SER A N 1
ATOM 743 C CA . SER A 1 105 ? -6.467 -0.326 -0.857 1.00 96.00 105 SER A CA 1
ATOM 744 C C . SER A 1 105 ? -7.820 0.172 -1.352 1.00 96.00 105 SER A C 1
ATOM 746 O O . SER A 1 105 ? -8.069 0.184 -2.556 1.00 96.00 105 SER A O 1
ATOM 748 N N . LEU A 1 106 ? -8.715 0.537 -0.431 1.00 96.00 106 LEU A N 1
ATOM 749 C CA . LEU A 1 106 ? -10.052 1.000 -0.802 1.00 96.00 106 LEU A CA 1
ATOM 750 C C . LEU A 1 106 ? -9.989 2.355 -1.509 1.00 96.00 106 LEU A C 1
ATOM 752 O O . LEU A 1 106 ? -9.281 3.260 -1.064 1.00 96.00 106 LEU A O 1
ATOM 756 N N . GLU A 1 107 ? -10.764 2.488 -2.585 1.00 92.00 107 GLU A N 1
ATOM 757 C CA . GLU A 1 107 ? -10.965 3.770 -3.269 1.00 92.00 107 GLU A CA 1
ATOM 758 C C . GLU A 1 107 ? -11.867 4.691 -2.445 1.00 92.00 107 GLU A C 1
ATOM 760 O O . GLU A 1 107 ? -11.533 5.852 -2.212 1.00 92.00 107 GLU A O 1
ATOM 765 N N . GLU A 1 108 ? -12.978 4.144 -1.947 1.00 90.81 108 GLU A N 1
ATOM 766 C CA . GLU A 1 108 ? -13.947 4.865 -1.128 1.00 90.81 108 GLU A CA 1
ATOM 767 C C . GLU A 1 108 ? -13.953 4.313 0.305 1.00 90.81 108 GLU A C 1
ATOM 769 O O . GLU A 1 108 ? -14.526 3.254 0.580 1.00 90.81 108 GLU A O 1
ATOM 774 N N . PRO A 1 109 ? -13.290 4.997 1.250 1.00 90.44 109 PRO A N 1
ATOM 775 C CA . PRO A 1 109 ? -13.262 4.577 2.641 1.00 90.44 109 PRO A CA 1
ATOM 776 C C . PRO A 1 109 ? -14.616 4.817 3.329 1.00 90.44 109 PRO A C 1
ATOM 778 O O . PRO A 1 109 ? -15.218 5.886 3.239 1.00 90.44 109 PRO A O 1
ATOM 781 N N . GLY A 1 110 ? -15.080 3.829 4.094 1.00 88.62 110 GLY A N 1
ATOM 782 C CA . GLY A 1 110 ? -16.255 3.954 4.960 1.00 88.62 110 GLY A CA 1
ATOM 783 C C . GLY A 1 110 ? -15.894 4.238 6.422 1.00 88.62 110 GLY A C 1
ATOM 784 O O . GLY A 1 110 ? -14.821 3.860 6.897 1.00 88.62 110 GLY A O 1
ATOM 785 N N . GLY A 1 111 ? -16.831 4.821 7.176 1.00 86.69 111 GLY A N 1
ATOM 786 C CA . GLY A 1 111 ? -16.718 4.954 8.636 1.00 86.69 111 GLY A CA 1
ATOM 787 C C . GLY A 1 111 ? -15.818 6.097 9.116 1.00 86.69 111 GLY A C 1
ATOM 788 O O . GLY A 1 111 ? -15.156 5.947 10.135 1.00 86.69 111 GLY A O 1
ATOM 789 N N . GLY A 1 112 ? -15.774 7.216 8.383 1.00 92.06 112 GLY A N 1
ATOM 790 C CA . GLY A 1 112 ? -15.008 8.414 8.765 1.00 92.06 112 GLY A CA 1
ATOM 791 C C . GLY A 1 112 ? -13.509 8.350 8.455 1.00 92.06 112 GLY A C 1
ATOM 792 O O . GLY A 1 112 ? -12.787 9.299 8.741 1.00 92.06 112 GLY A O 1
ATOM 793 N N . LEU A 1 113 ? -13.047 7.255 7.853 1.00 96.19 113 LEU A N 1
ATOM 794 C CA . LEU A 1 113 ? -11.670 7.095 7.397 1.00 96.19 113 LEU A CA 1
ATOM 795 C C . LEU A 1 113 ? -11.381 7.997 6.188 1.00 96.19 113 LEU A C 1
ATOM 797 O O . LEU A 1 113 ? -12.239 8.192 5.327 1.00 96.19 113 LEU A O 1
ATOM 801 N N . GLN A 1 114 ? -10.153 8.506 6.101 1.00 96.00 114 GLN A N 1
ATOM 802 C CA . GLN A 1 114 ? -9.683 9.278 4.953 1.00 96.00 114 GLN A CA 1
ATOM 803 C C . GLN A 1 114 ? -9.199 8.351 3.824 1.00 96.00 114 GLN A C 1
ATOM 805 O O . GLN A 1 114 ? -8.661 7.269 4.107 1.00 96.00 114 GLN A O 1
ATOM 810 N N . PRO A 1 115 ? -9.373 8.744 2.545 1.00 94.12 115 PRO A N 1
ATOM 811 C CA . PRO A 1 115 ? -9.009 7.902 1.408 1.00 94.12 115 PRO A CA 1
ATOM 812 C C . PRO A 1 115 ? -7.496 7.750 1.324 1.00 94.12 115 PRO A C 1
ATOM 814 O O . PRO A 1 115 ? -6.752 8.700 1.590 1.00 94.12 115 PRO A O 1
ATOM 817 N N . LEU A 1 116 ? -7.025 6.556 0.949 1.00 92.06 116 LEU A N 1
ATOM 818 C CA . LEU A 1 116 ? -5.602 6.379 0.676 1.00 92.06 116 LEU A CA 1
ATOM 819 C C . LEU A 1 116 ? -5.206 7.250 -0.523 1.00 92.06 116 LEU A C 1
ATOM 821 O O . LEU A 1 116 ? -5.962 7.331 -1.495 1.00 92.06 116 LEU A O 1
ATOM 825 N N . PRO A 1 117 ? -4.019 7.878 -0.495 1.00 84.94 117 PRO A N 1
ATOM 826 C CA . PRO A 1 117 ? -3.529 8.596 -1.655 1.00 84.94 117 PRO A CA 1
ATOM 827 C C . PRO A 1 117 ? -3.449 7.652 -2.861 1.00 84.94 117 PRO A C 1
ATOM 829 O O . PRO A 1 117 ? -3.122 6.460 -2.748 1.00 84.94 117 PRO A O 1
ATOM 832 N N . ALA A 1 118 ? -3.750 8.198 -4.039 1.00 72.81 118 ALA A N 1
ATOM 833 C CA . ALA A 1 118 ? -3.457 7.509 -5.285 1.00 72.81 118 ALA A CA 1
ATOM 834 C C . ALA A 1 118 ? -1.972 7.115 -5.282 1.00 72.81 118 ALA A C 1
ATOM 836 O O . ALA A 1 118 ? -1.140 7.874 -4.781 1.00 72.81 118 ALA A O 1
ATOM 837 N N . ALA A 1 119 ? -1.629 5.940 -5.819 1.00 62.16 119 ALA A N 1
ATOM 838 C CA . ALA A 1 119 ? -0.235 5.668 -6.136 1.00 62.16 119 ALA A CA 1
ATOM 839 C C . ALA A 1 119 ? 0.195 6.752 -7.119 1.00 62.16 119 ALA A C 1
ATOM 841 O O . ALA A 1 119 ? -0.179 6.731 -8.294 1.00 62.16 119 ALA A O 1
ATOM 842 N N . GLU A 1 120 ? 0.949 7.728 -6.630 1.00 51.69 120 GLU A N 1
ATOM 843 C CA . GLU A 1 120 ? 1.717 8.585 -7.502 1.00 51.69 120 GLU A CA 1
ATOM 844 C C . GLU A 1 120 ? 2.748 7.668 -8.142 1.00 51.69 120 GLU A C 1
ATOM 846 O O . GLU A 1 120 ? 3.763 7.320 -7.541 1.00 51.69 120 GLU A O 1
ATOM 851 N N . SER A 1 121 ? 2.440 7.200 -9.352 1.00 49.06 121 SER A N 1
ATOM 852 C CA . SER A 1 121 ? 3.450 6.604 -10.210 1.00 49.06 121 SER A CA 1
ATOM 853 C C . SER A 1 121 ? 4.641 7.551 -10.199 1.00 49.06 121 SER A C 1
ATOM 855 O O . SER A 1 121 ? 4.466 8.749 -10.423 1.00 49.06 121 SER A O 1
ATOM 857 N N . GLU A 1 122 ? 5.850 7.057 -9.934 1.00 48.22 122 GLU A N 1
ATOM 858 C CA . GLU A 1 122 ? 7.039 7.913 -9.982 1.00 48.22 122 GLU A CA 1
ATOM 859 C C . GLU A 1 122 ? 7.206 8.586 -11.360 1.00 48.22 122 GLU A C 1
ATOM 861 O O . GLU A 1 122 ? 7.857 9.622 -11.457 1.00 48.22 122 GLU A O 1
ATOM 866 N N . PHE A 1 123 ? 6.525 8.085 -12.404 1.00 48.81 123 PHE A N 1
ATOM 867 C CA . PHE A 1 123 ? 6.386 8.756 -13.703 1.00 48.81 123 PHE A CA 1
ATOM 868 C C . PHE A 1 123 ? 5.669 10.111 -13.653 1.00 48.81 123 PHE A C 1
ATOM 870 O O . PHE A 1 123 ? 5.870 10.935 -14.541 1.00 48.81 123 PHE A O 1
ATOM 877 N N . SER A 1 124 ? 4.829 10.360 -12.650 1.00 48.66 124 SER A N 1
ATOM 878 C CA . SER A 1 124 ? 4.098 11.621 -12.500 1.00 48.66 124 SER A CA 1
ATOM 879 C C . SER A 1 124 ? 4.998 12.766 -12.015 1.00 48.66 124 SER A C 1
ATOM 881 O O . SER A 1 124 ? 4.597 13.929 -12.086 1.00 48.66 124 SER A O 1
ATOM 883 N N . ARG A 1 125 ? 6.237 12.483 -11.575 1.00 54.12 125 ARG A N 1
ATOM 884 C CA . ARG A 1 125 ? 7.233 13.503 -11.211 1.00 54.12 125 ARG A CA 1
ATOM 885 C C . ARG A 1 125 ? 7.996 14.015 -12.442 1.00 54.12 125 ARG A C 1
ATOM 887 O O . ARG A 1 125 ? 9.191 13.803 -12.581 1.00 54.12 125 ARG A O 1
ATOM 894 N N . GLY A 1 126 ? 7.303 14.783 -13.283 1.00 58.72 126 GLY A N 1
ATOM 895 C CA . GLY A 1 126 ? 7.918 15.661 -14.287 1.00 58.72 126 GLY A CA 1
ATOM 896 C C . GLY A 1 126 ? 8.669 14.950 -15.420 1.00 58.72 126 GLY A C 1
ATOM 897 O O . GLY A 1 126 ? 8.832 13.736 -15.443 1.00 58.72 126 GLY A O 1
ATOM 898 N N . LEU A 1 127 ? 9.100 15.720 -16.421 1.00 63.00 127 LEU A N 1
ATOM 899 C CA . LEU A 1 127 ? 9.898 15.171 -17.513 1.00 63.00 127 LEU A CA 1
ATOM 900 C C . LEU A 1 127 ? 11.227 14.617 -16.972 1.00 63.00 127 LEU A C 1
ATOM 902 O O . LEU A 1 127 ? 12.095 15.381 -16.548 1.00 63.00 127 LEU A O 1
ATOM 906 N N . ASP A 1 128 ? 11.407 13.302 -17.055 1.00 76.06 128 ASP A N 1
ATOM 907 C CA . ASP A 1 128 ? 12.673 12.649 -16.741 1.00 76.06 128 ASP A CA 1
ATOM 908 C C . ASP A 1 128 ? 13.711 12.943 -17.839 1.00 76.06 128 ASP A C 1
ATOM 910 O O . ASP A 1 128 ? 13.724 12.340 -18.919 1.00 76.06 128 ASP A O 1
ATOM 914 N N . TRP A 1 129 ? 14.599 13.900 -17.561 1.00 84.31 129 TRP A N 1
ATOM 915 C CA . TRP A 1 129 ? 15.700 14.283 -18.449 1.00 84.31 129 TRP A CA 1
ATOM 916 C C . TRP A 1 129 ? 16.632 13.108 -18.783 1.00 84.31 129 TRP A C 1
ATOM 918 O O . TRP A 1 129 ? 17.229 13.107 -19.862 1.00 84.31 129 TRP A O 1
ATOM 928 N N . GLN A 1 130 ? 16.741 12.092 -17.916 1.00 84.25 130 GLN A N 1
ATOM 929 C CA . GLN A 1 130 ? 17.525 10.889 -18.197 1.00 84.25 130 GLN A CA 1
ATOM 930 C C . GLN A 1 130 ? 16.880 10.074 -19.318 1.00 84.25 130 GLN A C 1
ATOM 932 O O . GLN A 1 130 ? 17.560 9.672 -20.265 1.00 84.25 130 GLN A O 1
ATOM 937 N N . ASN A 1 131 ? 15.564 9.884 -19.253 1.00 84.00 131 ASN A N 1
ATOM 938 C CA . ASN A 1 131 ? 14.815 9.170 -20.280 1.00 84.00 131 ASN A CA 1
ATOM 939 C C . ASN A 1 131 ? 14.843 9.912 -21.632 1.00 84.00 131 ASN A C 1
ATOM 941 O O . ASN A 1 131 ? 15.016 9.300 -22.690 1.00 84.00 131 ASN A O 1
ATOM 945 N N . ILE A 1 132 ? 14.775 11.248 -21.617 1.00 88.69 132 ILE A N 1
ATOM 946 C CA . ILE A 1 132 ? 14.926 12.062 -22.836 1.00 88.69 132 ILE A CA 1
ATOM 947 C C . ILE A 1 132 ? 16.333 11.923 -23.420 1.00 88.69 132 ILE A C 1
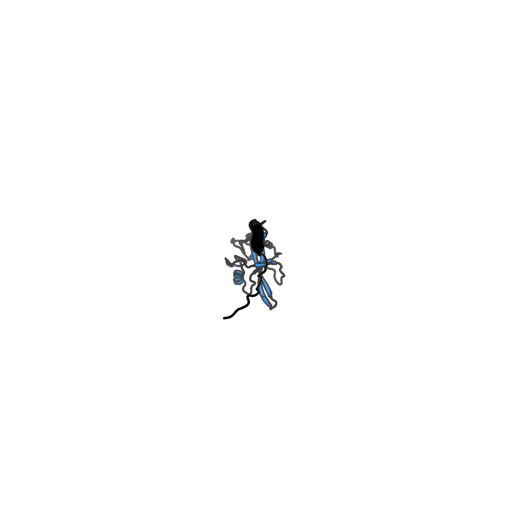ATOM 949 O O . ILE A 1 132 ? 16.478 11.705 -24.625 1.00 88.69 132 ILE A O 1
ATOM 953 N N . GLY A 1 133 ? 17.369 12.017 -22.583 1.00 92.44 133 GLY A N 1
ATOM 954 C CA . GLY A 1 133 ? 18.755 11.833 -23.013 1.00 92.44 133 GLY A CA 1
ATOM 955 C C . GLY A 1 133 ? 18.983 10.454 -23.633 1.00 92.44 133 GLY A C 1
ATOM 956 O O . GLY A 1 133 ? 19.568 10.345 -24.710 1.00 92.44 133 GLY A O 1
ATOM 957 N N . TYR A 1 134 ? 18.440 9.411 -23.005 1.00 91.69 134 TYR A N 1
ATOM 958 C CA . TYR A 1 134 ? 18.469 8.043 -23.514 1.00 91.69 134 TYR A CA 1
ATOM 959 C C . TYR A 1 134 ? 17.752 7.909 -24.864 1.00 91.69 134 TYR A C 1
ATOM 961 O O . TYR A 1 134 ? 18.292 7.330 -25.808 1.00 91.69 134 TYR A O 1
ATOM 969 N N . SER A 1 135 ? 16.568 8.508 -24.992 1.00 92.94 135 SER A N 1
ATOM 970 C CA . SER A 1 135 ? 15.796 8.510 -26.238 1.00 92.94 135 SER A CA 1
ATOM 971 C C . SER A 1 135 ? 16.550 9.209 -27.376 1.00 92.94 135 SER A C 1
ATOM 973 O O . SER A 1 135 ? 16.621 8.688 -28.490 1.00 92.94 135 SER A O 1
ATOM 975 N N . LEU A 1 136 ? 17.185 10.353 -27.098 1.00 95.75 136 LEU A N 1
ATOM 976 C CA . LEU A 1 136 ? 18.000 11.073 -28.079 1.00 95.75 136 LEU A CA 1
ATOM 977 C C . LEU A 1 136 ? 19.246 10.274 -28.485 1.00 95.75 136 LEU A C 1
ATOM 979 O O . LEU A 1 136 ? 19.599 10.235 -29.665 1.00 95.75 136 LEU A O 1
ATOM 983 N N . GLN A 1 137 ? 19.891 9.603 -27.528 1.00 96.50 137 GLN A N 1
ATOM 984 C CA . GLN A 1 137 ? 21.064 8.769 -27.784 1.00 96.50 137 GLN A CA 1
ATOM 985 C C . GLN A 1 137 ? 20.765 7.665 -28.807 1.00 96.50 137 GLN A C 1
ATOM 987 O O . GLN A 1 137 ? 21.559 7.449 -29.723 1.00 96.50 137 GLN A O 1
ATOM 992 N N . TRP A 1 138 ? 19.615 6.997 -28.702 1.00 97.19 138 TRP A N 1
ATOM 993 C CA . TRP A 1 138 ? 19.224 5.965 -29.666 1.00 97.19 138 TRP A CA 1
ATOM 994 C C . TRP A 1 138 ? 19.063 6.498 -31.082 1.00 97.19 138 TRP A C 1
ATOM 996 O O . TRP A 1 138 ? 19.514 5.855 -32.029 1.00 97.19 138 TRP A O 1
ATOM 1006 N N . VAL A 1 139 ? 18.470 7.684 -31.234 1.00 97.12 139 VAL A N 1
ATOM 1007 C CA . VAL A 1 139 ? 18.334 8.332 -32.545 1.00 97.12 139 VAL A CA 1
ATOM 1008 C C . VAL A 1 139 ? 19.710 8.652 -33.129 1.00 97.12 139 VAL A C 1
ATOM 1010 O O . VAL A 1 139 ? 19.950 8.382 -34.306 1.00 97.12 139 VAL A O 1
ATOM 1013 N N . LEU A 1 140 ? 20.640 9.160 -32.313 1.00 98.06 140 LEU A N 1
ATOM 1014 C CA . LEU A 1 140 ? 22.010 9.447 -32.744 1.00 98.06 140 LEU A CA 1
ATOM 1015 C C . LEU A 1 140 ? 22.761 8.179 -33.162 1.00 98.06 140 LEU A C 1
ATOM 1017 O O . LEU A 1 140 ? 23.400 8.176 -34.213 1.00 98.06 140 LEU A O 1
ATOM 1021 N N . PHE A 1 141 ? 22.658 7.091 -32.394 1.00 97.75 141 PHE A N 1
ATOM 1022 C CA . PHE A 1 141 ? 23.257 5.809 -32.767 1.00 97.75 141 PHE A CA 1
ATOM 1023 C C . PHE A 1 141 ? 22.633 5.222 -34.030 1.00 97.75 141 PHE A C 1
ATOM 1025 O O . PHE A 1 141 ? 23.369 4.776 -34.908 1.00 97.75 141 PHE A O 1
ATOM 1032 N N . GLY A 1 142 ? 21.306 5.273 -34.167 1.00 98.00 142 GLY A N 1
ATOM 1033 C CA . GLY A 1 142 ? 20.610 4.836 -35.376 1.00 98.00 142 GLY A CA 1
ATOM 1034 C C . GLY A 1 142 ? 21.057 5.623 -36.609 1.00 98.00 142 GLY A C 1
ATOM 1035 O O . GLY A 1 142 ? 21.413 5.031 -37.626 1.00 98.00 142 GLY A O 1
ATOM 1036 N N . ALA A 1 143 ? 21.129 6.952 -36.504 1.00 98.19 143 ALA A N 1
ATOM 1037 C CA . ALA A 1 143 ? 21.601 7.818 -37.581 1.00 98.19 143 ALA A CA 1
ATOM 1038 C C . ALA A 1 143 ? 23.074 7.561 -37.929 1.00 98.19 143 ALA A C 1
ATOM 1040 O O . ALA A 1 143 ? 23.423 7.443 -39.104 1.00 98.19 143 ALA A O 1
ATOM 1041 N N . PHE A 1 144 ? 23.936 7.430 -36.919 1.00 98.25 144 PHE A N 1
ATOM 1042 C CA . PHE A 1 144 ? 25.350 7.122 -37.106 1.00 98.25 144 PHE A CA 1
ATOM 1043 C C . PHE A 1 144 ? 25.550 5.763 -37.788 1.00 98.25 144 PHE A C 1
ATOM 1045 O O . PHE A 1 144 ? 26.327 5.657 -38.736 1.00 98.25 144 PHE A O 1
ATOM 1052 N N . PHE A 1 145 ? 24.808 4.738 -37.364 1.00 98.25 145 PHE A N 1
ATOM 1053 C CA . PHE A 1 145 ? 24.868 3.407 -37.959 1.00 98.25 145 PHE A CA 1
ATOM 1054 C C . PHE A 1 145 ? 24.382 3.408 -39.414 1.00 98.25 145 PHE A C 1
ATOM 1056 O O . PHE A 1 145 ? 25.070 2.881 -40.287 1.00 98.25 145 PHE A O 1
ATOM 1063 N N . LEU A 1 146 ? 23.250 4.062 -39.703 1.00 98.12 146 LEU A N 1
ATOM 1064 C CA . LEU A 1 146 ? 22.742 4.220 -41.071 1.00 98.12 146 LEU A CA 1
ATOM 1065 C C . LEU A 1 146 ? 23.731 4.973 -41.967 1.00 98.12 146 LEU A C 1
ATOM 1067 O O . LEU A 1 146 ? 23.945 4.581 -43.115 1.00 98.12 146 LEU A O 1
ATOM 1071 N N . TYR A 1 147 ? 24.372 6.019 -41.441 1.00 97.94 147 TYR A N 1
ATOM 1072 C CA . TYR A 1 147 ? 25.410 6.754 -42.157 1.00 97.94 147 TYR A CA 1
ATOM 1073 C C . TYR A 1 147 ? 26.617 5.867 -42.482 1.00 97.94 147 TYR A C 1
ATOM 1075 O O . TYR A 1 147 ? 27.064 5.844 -43.630 1.00 97.94 147 TYR A O 1
ATOM 1083 N N . LEU A 1 148 ? 27.137 5.117 -41.504 1.00 97.75 148 LEU A N 1
ATOM 1084 C CA . LEU A 1 148 ? 28.261 4.206 -41.727 1.00 97.75 148 LEU A CA 1
ATOM 1085 C C . LEU A 1 148 ? 27.911 3.095 -42.717 1.00 97.75 148 LEU A C 1
ATOM 1087 O O . LEU A 1 148 ? 28.730 2.785 -43.581 1.00 97.75 148 LEU A O 1
ATOM 1091 N N . TRP A 1 149 ? 26.702 2.540 -42.635 1.00 97.62 149 TRP A N 1
ATOM 1092 C CA . TRP A 1 149 ? 26.217 1.541 -43.582 1.00 97.62 149 TRP A CA 1
ATOM 1093 C C . TRP A 1 149 ? 26.165 2.101 -45.004 1.00 97.62 149 TRP A C 1
ATOM 1095 O O . TRP A 1 149 ? 26.788 1.543 -45.907 1.00 97.62 149 TRP A O 1
ATOM 1105 N N . TRP A 1 150 ? 25.513 3.251 -45.197 1.00 97.69 150 TRP A N 1
ATOM 1106 C CA . TRP A 1 150 ? 25.454 3.907 -46.502 1.00 97.69 150 TRP A CA 1
ATOM 1107 C C . TRP A 1 150 ? 26.853 4.230 -47.040 1.00 97.69 150 TRP A C 1
ATOM 1109 O O . TRP A 1 150 ? 27.149 3.961 -48.205 1.00 97.69 150 TRP A O 1
ATOM 1119 N N . ARG A 1 151 ? 27.743 4.755 -46.188 1.00 97.31 151 ARG A N 1
ATOM 1120 C CA . ARG A 1 151 ? 29.134 5.050 -46.553 1.00 97.31 151 ARG A CA 1
ATOM 1121 C C . ARG A 1 151 ? 29.887 3.788 -46.973 1.00 97.31 151 ARG A C 1
ATOM 1123 O O . ARG A 1 151 ? 30.617 3.840 -47.956 1.00 97.31 151 ARG A O 1
ATOM 1130 N N . SER A 1 152 ? 29.705 2.679 -46.258 1.00 96.06 152 SER A N 1
ATOM 1131 C CA . SER A 1 152 ? 30.327 1.387 -46.566 1.00 96.06 152 SER A CA 1
ATOM 1132 C C . SER A 1 152 ? 29.835 0.825 -47.898 1.00 96.06 152 SER A C 1
ATOM 1134 O O . SER A 1 152 ? 30.648 0.414 -48.719 1.00 96.06 152 SER A O 1
ATOM 1136 N N . VAL A 1 153 ? 28.521 0.856 -48.147 1.00 95.94 153 VAL A N 1
ATOM 1137 C CA . VAL A 1 153 ? 27.923 0.403 -49.416 1.00 95.94 153 VAL A CA 1
ATOM 1138 C C . VAL A 1 153 ? 28.414 1.259 -50.580 1.00 95.94 153 VAL A C 1
ATOM 1140 O O . VAL A 1 153 ? 28.806 0.737 -51.620 1.00 95.94 153 VAL A O 1
ATOM 1143 N N . ARG A 1 154 ? 28.443 2.584 -50.402 1.00 95.56 154 ARG A N 1
ATOM 1144 C CA . ARG A 1 154 ? 28.941 3.507 -51.424 1.00 95.56 154 ARG A CA 1
ATOM 1145 C C . ARG A 1 154 ? 30.431 3.316 -51.701 1.00 95.56 154 ARG A C 1
ATOM 1147 O O . ARG A 1 154 ? 30.821 3.402 -52.858 1.00 95.56 154 ARG A O 1
ATOM 1154 N N . ALA A 1 155 ? 31.244 3.082 -50.670 1.00 95.25 155 ALA A N 1
ATOM 1155 C CA . ALA A 1 155 ? 32.669 2.801 -50.828 1.00 95.25 155 ALA A CA 1
ATOM 1156 C C . ALA A 1 155 ? 32.885 1.515 -51.639 1.00 95.25 155 ALA A C 1
ATOM 1158 O O . ALA A 1 155 ? 33.514 1.574 -52.687 1.00 95.25 155 ALA A O 1
ATOM 1159 N N . ALA A 1 156 ? 32.246 0.410 -51.241 1.00 92.62 156 ALA A N 1
ATOM 1160 C CA . ALA A 1 156 ? 32.344 -0.866 -51.953 1.00 92.62 156 ALA A CA 1
ATOM 1161 C C . ALA A 1 156 ? 31.915 -0.761 -53.430 1.00 92.62 156 ALA A C 1
ATOM 1163 O O . ALA A 1 156 ? 32.570 -1.306 -54.311 1.00 92.62 156 ALA A O 1
ATOM 1164 N N . HIS A 1 157 ? 30.847 -0.011 -53.716 1.00 91.56 157 HIS A N 1
ATOM 1165 C CA . HIS A 1 157 ? 30.378 0.206 -55.087 1.00 91.56 157 HIS A CA 1
ATOM 1166 C C . HIS A 1 157 ? 31.342 1.062 -55.930 1.00 91.56 157 HIS A C 1
ATOM 1168 O O . HIS A 1 157 ? 31.447 0.872 -57.140 1.00 91.56 157 HIS A O 1
ATOM 1174 N N . LEU A 1 158 ? 32.022 2.043 -55.327 1.00 92.44 158 LEU A N 1
ATOM 1175 C CA . LEU A 1 158 ? 33.017 2.853 -56.039 1.00 92.44 158 LEU A CA 1
ATOM 1176 C C . LEU A 1 158 ? 34.279 2.046 -56.357 1.00 92.44 158 LEU A C 1
ATOM 1178 O O . LEU A 1 158 ? 34.801 2.189 -57.462 1.00 92.44 158 LEU A O 1
ATOM 1182 N N . ASP A 1 159 ? 34.709 1.189 -55.433 1.00 91.00 159 ASP A N 1
ATOM 1183 C CA . ASP A 1 159 ? 35.850 0.293 -55.634 1.00 91.00 159 ASP A CA 1
ATOM 1184 C C . ASP A 1 159 ? 35.564 -0.705 -56.775 1.00 91.00 159 ASP A C 1
ATOM 1186 O O . ASP A 1 159 ? 36.362 -0.823 -57.701 1.00 91.00 159 ASP A O 1
ATOM 1190 N N . GLU A 1 160 ? 34.366 -1.308 -56.822 1.00 90.00 160 GLU A N 1
ATOM 1191 C CA . GLU A 1 160 ? 33.954 -2.204 -57.920 1.00 90.00 160 GLU A CA 1
ATOM 1192 C C . GLU A 1 160 ? 33.973 -1.508 -59.298 1.00 90.00 160 GLU A C 1
ATOM 1194 O O . GLU A 1 160 ? 34.376 -2.093 -60.310 1.00 90.00 160 GLU A O 1
ATOM 1199 N N . ILE A 1 161 ? 33.556 -0.236 -59.363 1.00 92.75 161 ILE A N 1
ATOM 1200 C CA . ILE A 1 161 ? 33.614 0.550 -60.605 1.00 92.75 161 ILE A CA 1
ATOM 1201 C C . ILE A 1 161 ? 35.063 0.798 -61.034 1.00 92.75 161 ILE A C 1
ATOM 1203 O O . ILE A 1 161 ? 35.343 0.757 -62.236 1.00 92.75 161 ILE A O 1
ATOM 1207 N N . ALA A 1 162 ? 35.961 1.090 -60.092 1.00 91.38 162 ALA A N 1
ATOM 1208 C CA . ALA A 1 162 ? 37.374 1.305 -60.382 1.00 91.38 162 ALA A CA 1
ATOM 1209 C C . ALA A 1 162 ? 38.012 0.022 -60.936 1.00 91.38 162 ALA A C 1
ATOM 1211 O O . ALA A 1 162 ? 38.556 0.052 -62.041 1.00 91.38 162 ALA A O 1
ATOM 1212 N N . ASP A 1 163 ? 37.806 -1.115 -60.269 1.00 92.31 163 ASP A N 1
ATOM 1213 C CA . ASP A 1 163 ? 38.316 -2.422 -60.701 1.00 92.31 163 ASP A CA 1
ATOM 1214 C C . ASP A 1 163 ? 37.833 -2.795 -62.109 1.00 92.31 163 ASP A C 1
ATOM 1216 O O . ASP A 1 163 ? 38.599 -3.278 -62.950 1.00 92.31 163 ASP A O 1
ATOM 1220 N N . ARG A 1 164 ? 36.554 -2.530 -62.409 1.00 89.75 164 ARG A N 1
ATOM 1221 C CA . ARG A 1 164 ? 35.975 -2.801 -63.731 1.00 89.75 164 ARG A CA 1
ATOM 1222 C C . ARG A 1 164 ? 36.560 -1.910 -64.827 1.00 89.75 164 ARG A C 1
ATOM 1224 O O . ARG A 1 164 ? 36.705 -2.373 -65.959 1.00 89.75 164 ARG A O 1
ATOM 1231 N N . ARG A 1 165 ? 36.885 -0.650 -64.518 1.00 89.81 165 ARG A N 1
ATOM 1232 C CA . ARG A 1 165 ? 37.561 0.257 -65.459 1.00 89.81 165 ARG A CA 1
ATOM 1233 C C . ARG A 1 165 ? 38.973 -0.224 -65.753 1.00 89.81 165 ARG A C 1
ATOM 1235 O O . ARG A 1 165 ? 39.309 -0.371 -66.923 1.00 89.81 165 ARG A O 1
ATOM 1242 N N . GLU A 1 166 ? 39.745 -0.554 -64.722 1.00 92.06 166 GLU A N 1
ATOM 1243 C CA . GLU A 1 166 ? 41.099 -1.077 -64.907 1.00 92.06 166 GLU A CA 1
ATOM 1244 C C . GLU A 1 166 ? 41.101 -2.399 -65.689 1.00 92.06 166 GLU A C 1
ATOM 1246 O O . GLU A 1 166 ? 41.954 -2.621 -66.545 1.00 92.06 166 GLU A O 1
ATOM 1251 N N . ALA A 1 167 ? 40.127 -3.283 -65.445 1.00 89.88 167 ALA A N 1
ATOM 1252 C CA . ALA A 1 167 ? 39.982 -4.520 -66.210 1.00 89.88 167 ALA A CA 1
ATOM 1253 C C . ALA A 1 167 ? 39.711 -4.262 -67.700 1.00 89.88 167 ALA A C 1
ATOM 1255 O O . ALA A 1 167 ? 40.327 -4.905 -68.549 1.00 89.88 167 ALA A O 1
ATOM 1256 N N . LEU A 1 168 ? 38.831 -3.310 -68.027 1.00 90.00 168 LEU A N 1
ATOM 1257 C CA . LEU A 1 168 ? 38.566 -2.919 -69.413 1.00 90.00 168 LEU A CA 1
ATOM 1258 C C . LEU A 1 168 ? 39.800 -2.310 -70.086 1.00 90.00 168 LEU A C 1
ATOM 1260 O O . LEU A 1 168 ? 40.080 -2.642 -71.234 1.00 90.00 168 LEU A O 1
ATOM 1264 N N . GLU A 1 169 ? 40.546 -1.453 -69.387 1.00 91.56 169 GLU A N 1
ATOM 1265 C CA . GLU A 1 169 ? 41.780 -0.858 -69.914 1.00 91.56 169 GLU A CA 1
ATOM 1266 C C . GLU A 1 169 ? 42.826 -1.927 -70.250 1.00 91.56 169 GLU A C 1
ATOM 1268 O O . GLU A 1 169 ? 43.359 -1.913 -71.360 1.00 91.56 169 GLU A O 1
ATOM 1273 N N . ARG A 1 170 ? 43.031 -2.919 -69.370 1.00 89.25 170 ARG A N 1
ATOM 1274 C CA . ARG A 1 170 ? 43.921 -4.063 -69.647 1.00 89.25 170 ARG A CA 1
ATOM 1275 C C . ARG A 1 170 ? 43.480 -4.855 -70.880 1.00 89.25 170 ARG A C 1
ATOM 1277 O O . ARG A 1 170 ? 44.297 -5.145 -71.744 1.00 89.25 170 ARG A O 1
ATOM 1284 N N . MET A 1 171 ? 42.183 -5.143 -71.019 1.00 87.19 171 MET A N 1
ATOM 1285 C CA . MET A 1 171 ? 41.662 -5.859 -72.196 1.00 87.19 171 MET A CA 1
ATOM 1286 C C . MET A 1 171 ? 41.846 -5.069 -73.502 1.00 87.19 171 MET A C 1
ATOM 1288 O O . MET A 1 171 ? 42.082 -5.663 -74.558 1.00 87.19 171 MET A O 1
ATOM 1292 N N . LEU A 1 172 ? 41.721 -3.738 -73.455 1.00 88.88 172 LEU A N 1
ATOM 1293 C CA . LEU A 1 172 ? 41.964 -2.869 -74.610 1.00 88.88 172 LEU A CA 1
ATOM 1294 C C . LEU A 1 172 ? 43.450 -2.830 -74.987 1.00 88.88 172 LEU A C 1
ATOM 1296 O O . LEU A 1 172 ? 43.772 -2.828 -76.177 1.00 88.88 172 LEU A O 1
ATOM 1300 N N . GLU A 1 173 ? 44.344 -2.810 -73.998 1.00 89.25 173 GLU A N 1
ATOM 1301 C CA . GLU A 1 173 ? 45.792 -2.868 -74.208 1.00 89.25 173 GLU A CA 1
ATOM 1302 C C . GLU A 1 173 ? 46.229 -4.214 -74.807 1.00 89.25 173 GLU A C 1
ATOM 1304 O O . GLU A 1 173 ? 46.938 -4.229 -75.819 1.00 89.25 173 GLU A O 1
ATOM 1309 N N . ASP A 1 174 ? 45.713 -5.330 -74.283 1.00 85.69 174 ASP A N 1
ATOM 1310 C CA . ASP A 1 174 ? 45.935 -6.672 -74.834 1.00 85.69 174 ASP A CA 1
ATOM 1311 C C . ASP A 1 174 ? 45.414 -6.771 -76.281 1.00 85.69 174 ASP A C 1
ATOM 1313 O O . ASP A 1 174 ? 46.153 -7.148 -77.190 1.00 85.69 174 ASP A O 1
ATOM 1317 N N . SER A 1 175 ? 44.182 -6.312 -76.547 1.00 82.00 175 SER A N 1
ATOM 1318 C CA . SER A 1 175 ? 43.592 -6.325 -77.901 1.00 82.00 175 SER A CA 1
ATOM 1319 C C . SER A 1 175 ? 44.392 -5.489 -78.908 1.00 82.00 175 SER A C 1
ATOM 1321 O O . SER A 1 175 ? 44.506 -5.845 -80.083 1.00 82.00 175 SER A O 1
ATOM 1323 N N . LYS A 1 176 ? 44.954 -4.354 -78.474 1.00 77.31 176 LYS A N 1
ATOM 1324 C CA . LYS A 1 176 ? 45.806 -3.499 -79.313 1.00 77.31 176 LYS A CA 1
ATOM 1325 C C . LYS A 1 176 ? 47.159 -4.154 -79.602 1.00 77.31 176 LYS A C 1
ATOM 1327 O O . LYS A 1 176 ? 47.699 -3.986 -80.703 1.00 77.31 176 LYS A O 1
ATOM 1332 N N . THR A 1 177 ? 47.684 -4.900 -78.635 1.00 75.88 177 THR A N 1
ATOM 1333 C CA . THR A 1 177 ? 48.907 -5.697 -78.775 1.00 75.88 177 THR A CA 1
ATOM 1334 C C . THR A 1 177 ? 48.695 -6.838 -79.774 1.00 75.88 177 THR A C 1
ATOM 1336 O O . THR A 1 177 ? 49.503 -6.997 -80.692 1.00 75.88 177 THR A O 1
ATOM 1339 N N . ASP A 1 178 ? 47.561 -7.540 -79.695 1.00 73.81 178 ASP A N 1
ATOM 1340 C CA . ASP A 1 178 ? 47.170 -8.607 -80.628 1.00 73.81 178 ASP A CA 1
ATOM 1341 C C . ASP A 1 178 ? 46.886 -8.095 -82.056 1.00 73.81 178 ASP A C 1
ATOM 1343 O O . ASP A 1 178 ? 47.263 -8.724 -83.049 1.00 73.81 178 ASP A O 1
ATOM 1347 N N . ALA A 1 179 ? 46.268 -6.919 -82.203 1.00 68.25 179 ALA A N 1
ATOM 1348 C CA . ALA A 1 179 ? 46.031 -6.294 -83.512 1.00 68.25 179 ALA A CA 1
ATOM 1349 C C . ALA A 1 179 ? 47.333 -5.823 -84.195 1.00 68.25 179 ALA A C 1
ATOM 1351 O O . ALA A 1 179 ? 47.475 -5.888 -85.422 1.00 68.25 179 ALA A O 1
ATOM 1352 N N . SER A 1 180 ? 48.314 -5.371 -83.404 1.00 62.12 180 SER A N 1
ATOM 1353 C CA . SER A 1 180 ? 49.631 -4.980 -83.923 1.00 62.12 180 SER A CA 1
ATOM 1354 C C . SER A 1 180 ? 50.459 -6.190 -84.367 1.00 62.12 180 SER A C 1
ATOM 1356 O O . SER A 1 180 ? 51.189 -6.090 -85.350 1.00 62.12 180 SER A O 1
ATOM 1358 N N . SER A 1 181 ? 50.321 -7.343 -83.706 1.00 59.69 181 SER A N 1
ATOM 1359 C CA . SER A 1 181 ? 51.028 -8.581 -84.066 1.00 59.69 181 SER A CA 1
ATOM 1360 C C . SER A 1 181 ? 50.383 -9.340 -85.240 1.00 59.69 181 SER A C 1
ATOM 1362 O O . SER A 1 181 ? 51.086 -10.015 -85.996 1.00 59.69 181 SER A O 1
ATOM 1364 N N . SER A 1 182 ? 49.079 -9.164 -85.484 1.00 59.41 182 SER A N 1
ATOM 1365 C CA . SER A 1 182 ? 48.364 -9.752 -86.633 1.00 59.41 182 SER A CA 1
ATOM 1366 C C . SER A 1 182 ? 48.492 -8.962 -87.951 1.00 59.41 182 SER A C 1
ATOM 1368 O O . SER A 1 182 ? 48.228 -9.513 -89.019 1.00 59.41 182 SER A O 1
ATOM 1370 N N . THR A 1 183 ? 49.004 -7.724 -87.926 1.00 54.19 183 THR A N 1
ATOM 1371 C CA . THR A 1 183 ? 49.312 -6.939 -89.146 1.00 54.19 183 THR A CA 1
ATOM 1372 C C . THR A 1 183 ? 50.605 -7.406 -89.858 1.00 54.19 183 THR A C 1
ATOM 1374 O O . THR A 1 183 ? 50.860 -7.036 -91.002 1.00 54.19 183 THR A O 1
ATOM 1377 N N . THR A 1 184 ? 51.404 -8.289 -89.246 1.00 52.38 184 THR A N 1
ATOM 1378 C CA . THR A 1 184 ? 52.696 -8.784 -89.779 1.00 52.38 184 THR A CA 1
ATOM 1379 C C . THR A 1 184 ? 52.664 -10.174 -90.436 1.00 52.38 184 THR A C 1
ATOM 1381 O O . THR A 1 184 ? 53.668 -10.881 -90.420 1.00 52.38 184 THR A O 1
ATOM 1384 N N . SER A 1 185 ? 51.558 -10.590 -91.062 1.00 47.91 185 SER A N 1
ATOM 1385 C CA . SER A 1 185 ? 51.542 -11.809 -91.900 1.00 47.91 185 SER A CA 1
ATOM 1386 C C . SER A 1 185 ? 51.172 -11.515 -93.360 1.00 47.91 185 SER A C 1
ATOM 1388 O O . SER A 1 185 ? 49.991 -11.336 -93.657 1.00 47.91 185 SER A O 1
ATOM 1390 N N . PRO A 1 186 ? 52.124 -11.525 -94.316 1.00 52.12 186 PRO A N 1
ATOM 1391 C CA . PRO A 1 186 ? 51.783 -11.736 -95.715 1.00 52.12 186 PRO A CA 1
ATOM 1392 C C . PRO A 1 186 ? 51.433 -13.219 -95.935 1.00 52.12 186 PRO A C 1
ATOM 1394 O O . PRO A 1 186 ? 52.186 -14.123 -95.578 1.00 52.12 186 PRO A O 1
ATOM 1397 N N . THR A 1 187 ? 50.267 -13.463 -96.530 1.00 46.12 187 THR A N 1
ATOM 1398 C CA . THR A 1 187 ? 49.778 -14.776 -96.976 1.00 46.12 187 THR A CA 1
ATOM 1399 C C . THR A 1 187 ? 50.351 -15.112 -98.364 1.00 46.12 187 THR A C 1
ATOM 1401 O O . THR A 1 187 ? 50.031 -14.414 -99.319 1.00 46.12 187 THR A O 1
ATOM 1404 N N . THR A 1 188 ? 51.131 -16.209 -98.427 1.00 48.53 188 THR A N 1
ATOM 1405 C CA . THR A 1 188 ? 51.192 -17.275 -99.478 1.00 48.53 188 THR A CA 1
ATOM 1406 C C . THR A 1 188 ? 51.784 -16.878 -100.855 1.00 48.53 188 THR A C 1
ATOM 1408 O O . THR A 1 188 ? 51.483 -15.819 -101.379 1.00 48.53 188 THR A O 1
ATOM 1411 N N . VAL A 1 189 ? 52.687 -17.636 -101.510 1.00 50.75 189 VAL A N 1
ATOM 1412 C CA . VAL A 1 189 ? 52.544 -19.019 -102.032 1.00 50.75 189 VAL A CA 1
ATOM 1413 C C . VAL A 1 189 ? 53.911 -19.723 -102.220 1.00 50.75 189 VAL A C 1
ATOM 1415 O O . VAL A 1 189 ? 54.855 -19.079 -102.678 1.00 50.75 189 VAL A O 1
ATOM 1418 N N . PRO A 1 190 ? 54.037 -21.043 -101.960 1.00 58.03 190 PRO A N 1
ATOM 1419 C CA . PRO A 1 190 ? 55.173 -21.847 -102.414 1.00 58.03 190 PRO A CA 1
ATOM 1420 C C . PRO A 1 190 ? 54.982 -22.276 -103.882 1.00 58.03 190 PRO A C 1
ATOM 1422 O O . PRO A 1 190 ? 53.941 -22.818 -104.245 1.00 58.03 190 PRO A O 1
ATOM 1425 N N . ALA A 1 191 ? 55.988 -22.067 -104.734 1.00 43.78 191 ALA A N 1
ATOM 1426 C CA . ALA A 1 191 ? 56.003 -22.607 -106.095 1.00 43.78 191 ALA A CA 1
ATOM 1427 C C . ALA A 1 191 ? 56.682 -23.990 -106.107 1.00 43.78 191 ALA A C 1
ATOM 1429 O O . ALA A 1 191 ? 57.884 -24.113 -105.877 1.00 43.78 191 ALA A O 1
ATOM 1430 N N . THR A 1 192 ? 55.891 -25.032 -106.361 1.00 45.16 192 THR A N 1
ATOM 1431 C CA . THR A 1 192 ? 56.312 -26.434 -106.487 1.00 45.16 192 THR A CA 1
ATOM 1432 C C . THR A 1 192 ? 56.640 -26.800 -107.945 1.00 45.16 192 THR A C 1
ATOM 1434 O O . THR A 1 192 ? 55.783 -26.682 -108.810 1.00 45.16 192 THR A O 1
ATOM 1437 N N . ALA A 1 193 ? 57.875 -27.285 -108.139 1.00 51.41 193 ALA A N 1
ATOM 1438 C CA . ALA A 1 193 ? 58.383 -28.381 -108.992 1.00 51.41 193 ALA A CA 1
ATOM 1439 C C . ALA A 1 193 ? 58.095 -28.503 -110.512 1.00 51.41 193 ALA A C 1
ATOM 1441 O O . ALA A 1 193 ? 56.964 -28.450 -110.981 1.00 51.41 193 ALA A O 1
ATOM 1442 N N . GLY A 1 194 ? 59.149 -28.903 -111.242 1.00 39.12 194 GLY A N 1
ATOM 1443 C CA . GLY A 1 194 ? 59.103 -29.652 -112.510 1.00 39.12 194 GLY A CA 1
ATOM 1444 C C . GLY A 1 194 ? 60.500 -29.834 -113.142 1.00 39.12 194 GLY A C 1
ATOM 1445 O O . GLY A 1 194 ? 61.383 -29.048 -112.828 1.00 39.12 194 GLY A O 1
ATOM 1446 N N . PRO A 1 195 ? 60.746 -30.865 -113.974 1.00 54.28 195 PRO A N 1
ATOM 1447 C CA . PRO A 1 195 ? 61.700 -31.942 -113.666 1.00 54.28 195 PRO A CA 1
ATOM 1448 C C . PRO A 1 195 ? 62.983 -31.961 -114.522 1.00 54.28 195 PRO A C 1
ATOM 1450 O O . PRO A 1 195 ? 63.029 -31.395 -115.612 1.00 54.28 195 PRO A O 1
ATOM 1453 N N . THR A 1 196 ? 63.998 -32.701 -114.063 1.00 56.00 196 THR A N 1
ATOM 1454 C CA . THR A 1 196 ? 65.211 -33.044 -114.831 1.00 56.00 196 THR A CA 1
ATOM 1455 C C . THR A 1 196 ? 65.118 -34.488 -115.344 1.00 56.00 196 THR A C 1
ATOM 1457 O O . THR A 1 196 ? 64.945 -35.389 -114.520 1.00 56.00 196 THR A O 1
ATOM 1460 N N . PRO A 1 197 ? 65.248 -34.749 -116.659 1.00 59.19 197 PRO A N 1
ATOM 1461 C CA . PRO A 1 197 ? 65.430 -36.094 -117.185 1.00 59.19 197 PRO A CA 1
ATOM 1462 C C . PRO A 1 197 ? 66.924 -36.438 -117.318 1.00 59.19 197 PRO A C 1
ATOM 1464 O O . PRO A 1 197 ? 67.692 -35.714 -117.945 1.00 59.19 197 PRO A O 1
ATOM 1467 N N . ASP A 1 198 ? 67.297 -37.525 -116.648 1.00 53.50 198 ASP A N 1
ATOM 1468 C CA . ASP A 1 198 ? 67.970 -38.722 -117.171 1.00 53.50 198 ASP A CA 1
ATOM 1469 C C . ASP A 1 198 ? 68.982 -38.611 -118.337 1.00 53.50 198 ASP A C 1
ATOM 1471 O O . ASP A 1 198 ? 68.633 -38.186 -119.444 1.00 53.50 198 ASP A O 1
ATOM 1475 N N . LYS A 1 199 ? 70.196 -39.149 -118.118 1.00 42.25 199 LYS A N 1
ATOM 1476 C CA . LYS A 1 199 ? 70.762 -40.155 -119.033 1.00 42.25 199 LYS A CA 1
ATOM 1477 C C . LYS A 1 199 ? 71.927 -40.966 -118.448 1.00 42.25 199 LYS A C 1
ATOM 1479 O O . LYS A 1 199 ? 72.924 -40.409 -117.992 1.00 42.25 199 LYS A O 1
ATOM 1484 N N . ASP A 1 200 ? 71.752 -42.276 -118.579 1.00 54.47 200 ASP A N 1
ATOM 1485 C CA . ASP A 1 200 ? 72.663 -43.415 -118.433 1.00 54.47 200 ASP A CA 1
ATOM 1486 C C . ASP A 1 200 ? 74.088 -43.247 -119.008 1.00 54.47 200 ASP A C 1
ATOM 1488 O O . ASP A 1 200 ? 74.267 -42.655 -120.079 1.00 54.47 200 ASP A O 1
ATOM 1492 N N . VAL A 1 201 ? 75.086 -43.847 -118.334 1.00 42.41 201 VAL A N 1
ATOM 1493 C CA . VAL A 1 201 ? 75.867 -45.068 -118.701 1.00 42.41 201 VAL A CA 1
ATOM 1494 C C . VAL A 1 201 ? 76.983 -45.282 -117.673 1.00 42.41 201 VAL A C 1
ATOM 1496 O O . VAL A 1 201 ? 77.695 -44.305 -117.353 1.00 42.41 201 VAL A O 1
#

Radius of gyration: 47.63 Å; chains: 1; bounding box: 98×61×146 Å

InterPro domains:
  IPR002994 Surfeit locus 1/Shy1 [PF02104] (8-143)
  IPR002994 Surfeit locus 1/Shy1 [PS50895] (1-157)

Sequence (201 aa):
VPGRNIGGTEAVLIVTAMMVETEDATQVRLPVARGWLPAEELTGADGHIDPSLAPAPPQGEVEITGRLEASEAASGGVSGGVASEVATPLLVNEWGSPMYSGFVSLEEPGGGLQPLPAAESEFSRGLDWQNIGYSLQWVLFGAFFLYLWWRSVRAAHLDEIADRREALERMLEDSKTDASSSTTSPTTVPATAGPTPDKDV

Organism: NCBI:txid1755098

pLDDT: mean 87.23, std 15.84, range [39.12, 98.25]

Foldseek 3Di:
DWDDQDPNAGKDFDWDWDWDQDPVRDTATAIERQAIDGQVQQQDPVRHGHCVSDFDDDDDDDDFDFDWFAADDQDDEADNNDGPGSHPVRVCVVPNDDYDRTHTQGQDHPDPHHHDDDPPDPVVVDDDPVVVVVVVVVVVVVVVVVVVVVVVVVVVVVVVVVVVVVVVVVVVVVVVVVVVVVVPDDDDDDDDDDDDDDDDD

Secondary structure (DSSP, 8-state):
---EEETTEEEEEEEEEEEEE-TTS-EEEEEEEEEEEEGGGGB-TTSSB-GGGSPPPPPS-----EEEEEPPP--S-EETTEESS--HHHHHHHH-SSB-SEEEEESS--SSPBPPPP---GGGSS--HHHHHHHHHHHHHHHHHHHHHHHHHHHHHHHHHHHHHHHHHHHHHHHHHHHHHHTT-----------------